Protein 5DRB (pdb70)

Nearest PDB structures (foldseek):
  7uos-assembly1_A  TM=9.852E-01  e=5.980E-49  Rattus norvegicus
  6cn9-assembly1_A  TM=9.717E-01  e=1.790E-48  Rattus norvegicus
  5o21-assembly2_B  TM=9.086E-01  e=2.623E-42  Homo sapiens
  5o2c-assembly1_A  TM=9.040E-01  e=2.475E-42  Homo sapiens
  5we8-assembly2_B  TM=8.700E-01  e=3.951E-41  Homo sapiens

Radius of gyration: 18.82 Å; Cα contacts (8 Å, |Δi|>4): 447; chains: 1; bounding box: 42×51×53 Å

CATH classification: 3.30.200.20 (+1 more: 1.10.510.10)

Secondary structure (DSSP, 8-state):
--EEEE-TTS-EEEEEEEEEE-SSEEEEEEEETTT--EEEEEEEPP----HHHHHHHHHHHHHHHT---TTB--EEEEEEEEETTEEEEEEEEE--TT-BHHHHHHHHSS--HHHHHHHHHHHHHHHHHHHTSSS----S---GGGEEESSTTS-EEE--TTGGGGS-SSS---S-SSPP---GGGGGT---THHHHHHHHHHHHHHHHSS-TTTT-SSHHHHHHHHTTT---GGGGG---HHHHHHHHHHS-SSGGGSPPHHHHHTSGGG--

Solvent-accessible surface area: 14518 Å² total; per-residue (Å²): 189,142,51,63,25,121,6,161,112,23,80,4,34,19,38,110,93,103,72,28,189,38,84,142,34,31,31,35,59,0,42,4,61,129,72,108,86,93,0,7,4,14,13,13,107,60,93,153,25,59,141,93,63,52,90,114,16,77,121,22,7,99,84,11,58,61,30,124,41,97,12,12,20,78,32,54,45,9,48,68,30,95,80,204,87,110,75,5,18,0,10,0,24,31,34,21,100,40,19,16,0,62,71,24,10,148,166,85,127,84,16,146,68,156,45,4,64,44,8,0,29,45,0,0,86,0,0,67,28,0,22,80,82,134,101,69,10,33,2,34,37,9,48,1,62,2,0,50,5,68,12,66,135,29,36,1,35,1,1,46,30,6,12,11,15,34,79,100,33,91,86,97,93,87,119,150,65,96,30,82,33,51,2,16,32,16,38,134,68,178,66,50,61,18,4,0,4,8,17,0,0,15,5,0,0,10,1,36,24,45,59,57,2,6,75,62,8,130,40,42,54,51,0,79,150,93,5,44,70,38,68,75,2,50,3,16,110,127,11,89,81,105,68,2,59,73,0,0,52,4,0,10,71,73,85,88,122,88,18,55,52,16,127,67,0,26,97,30,77,6,2,95,175

GO terms:
  GO:0010766 negative regulation of sodium ion transport (P, IDA)
  GO:0005515 protein binding (F, IPI)
  GO:0005829 cytosol (C, IDA)
  GO:0016020 membrane (C, IDA)
  GO:0002028 regulation of sodium ion transport (P, IDA)
  GO:0004674 protein serine/threonine kinase activity (F, IDA)
  GO:0043232 intracellular membraneless organelle (C, IDA)
  GO:1903077 negative regulation of protein localization to plasma membrane (P, IDA)
  GO:0006468 protein phosphorylation (P, IDA)
  GO:0071474 cellular hyperosmotic response (P, IDA)
  GO:0006884 cell volume homeostasis (P, IDA)
  GO:0140693 molecular condensate scaffold activity (F, IDA)
  GO:0071277 cellular response to calcium ion (P, IDA)
  GO:0005737 cytoplasm (C, EXP)
  GO:0106310 protein serine kinase activity (F, EXP)
  GO:0005524 ATP binding (F, IDA)
  GO:0030291 protein serine/threonine kinase inhibitor activity (F, IDA)
  GO:0033673 negative regulation of kinase activity (P, IDA)
  GO:0046777 protein autophosphorylation (P, IDA)
  GO:0019870 potassium channel inhibitor activity (F, IDA)

Structure (mmCIF, N/CA/C/O backbone):
data_5DRB
#
_entry.id   5DRB
#
_cell.length_a   38.642
_cell.length_b   57.670
_cell.length_c   65.532
_cell.angle_alpha   90.00
_cell.angle_beta   89.90
_cell.angle_gamma   90.00
#
_symmetry.space_group_name_H-M   'P 1 21 1'
#
loop_
_entity.id
_entity.type
_entity.pdbx_description
1 polymer 'Serine/threonine-protein kinase WNK1'
2 non-polymer N-tert-butyl-1-(1-{5-[5-(trifluoromethyl)-1,3,4-oxadiazol-2-yl]pyridin-2-yl}piperidin-4-yl)-1H-imidazole-5-carboxamide
3 water water
#
loop_
_atom_site.group_PDB
_atom_site.id
_atom_site.type_symbol
_atom_site.label_atom_id
_atom_site.label_alt_id
_atom_site.label_comp_id
_atom_site.label_asym_id
_atom_site.label_entity_id
_atom_site.label_seq_id
_atom_site.pdbx_PDB_ins_code
_atom_site.Cartn_x
_atom_site.Cartn_y
_atom_site.Cartn_z
_atom_site.occupancy
_atom_site.B_iso_or_equiv
_atom_site.auth_seq_id
_atom_site.auth_comp_id
_atom_site.auth_asym_id
_atom_site.auth_atom_id
_atom_site.pdbx_PDB_model_num
ATOM 1 N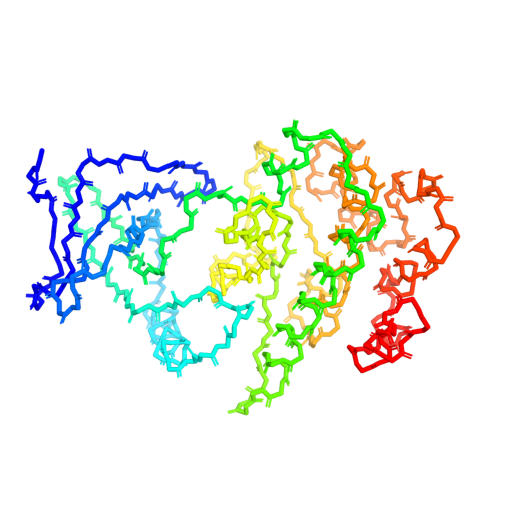 N . THR A 1 17 ? 17.076 -13.241 33.876 1.00 78.90 209 THR A N 1
ATOM 2 C CA . THR A 1 17 ? 16.614 -14.206 32.886 1.00 76.62 209 THR A CA 1
ATOM 3 C C . THR A 1 17 ? 15.105 -14.411 32.978 1.00 73.30 209 THR A C 1
ATOM 4 O O . THR A 1 17 ? 14.484 -14.937 32.055 1.00 64.32 209 THR A O 1
ATOM 8 N N . LYS A 1 18 ? 14.523 -13.967 34.089 1.00 69.91 210 LYS A N 1
ATOM 9 C CA . LYS A 1 18 ? 13.165 -14.356 34.469 1.00 60.76 210 LYS A CA 1
ATOM 10 C C . LYS A 1 18 ?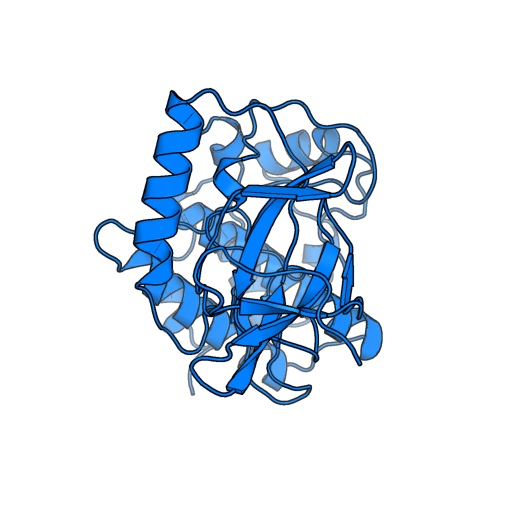 12.039 -13.443 33.966 1.00 56.07 210 LYS A C 1
ATOM 11 O O . LYS A 1 18 ? 12.231 -12.242 33.746 1.00 53.36 210 LYS A O 1
ATOM 17 N N . ALA A 1 19 ? 10.858 -14.037 33.796 1.00 46.32 211 ALA A N 1
ATOM 18 C CA . ALA A 1 19 ? 9.641 -13.291 33.484 1.00 46.54 211 ALA A CA 1
ATOM 19 C C . ALA A 1 19 ? 9.203 -12.465 34.689 1.00 45.59 211 ALA A C 1
ATOM 20 O O . ALA A 1 19 ? 9.202 -12.964 35.816 1.00 47.45 211 ALA A O 1
ATOM 22 N N . VAL A 1 20 ? 8.831 -11.208 34.446 1.00 39.97 212 VAL A N 1
ATOM 23 C CA . VAL A 1 20 ? 8.478 -10.258 35.506 1.00 40.60 212 VAL A CA 1
ATOM 24 C C . VAL A 1 20 ? 7.124 -9.603 35.189 1.00 36.75 212 VAL A C 1
ATOM 25 O O . VAL A 1 20 ? 6.758 -8.541 35.707 1.00 35.95 212 VAL A O 1
ATOM 29 N N . GLY A 1 21 ? 6.364 -10.262 34.328 1.00 36.07 213 GLY A N 1
ATOM 30 C CA . GLY A 1 21 ? 5.062 -9.751 33.946 1.00 40.89 213 GLY A CA 1
ATOM 31 C C . GLY A 1 21 ? 4.467 -10.630 32.876 1.00 36.17 213 GLY A C 1
ATOM 32 O O . GLY A 1 21 ? 5.198 -11.292 32.136 1.00 43.57 213 GLY A O 1
ATOM 33 N N . MET A 1 22 ? 3.142 -10.639 32.786 1.00 35.07 214 MET A N 1
ATOM 34 C CA . MET A 1 22 ? 2.469 -11.513 31.842 1.00 44.88 214 MET A CA 1
ATOM 35 C C . MET A 1 22 ? 1.102 -10.933 31.486 1.00 42.74 214 MET A C 1
ATOM 36 O O . MET A 1 22 ? 0.470 -10.266 32.315 1.00 42.32 214 MET A O 1
ATOM 41 N N . SER A 1 23 ? 0.662 -11.157 30.248 1.00 44.89 215 SER A N 1
ATOM 42 C CA . SER A 1 23 ? -0.715 -10.848 29.879 1.00 42.77 215 SER A CA 1
ATOM 43 C C . SER A 1 23 ? -1.594 -11.935 30.487 1.00 49.89 215 SER A C 1
ATOM 44 O O . SER A 1 23 ? -1.110 -13.031 30.772 1.00 48.30 215 SER A O 1
ATOM 47 N N . ASN A 1 24 ? -2.873 -11.634 30.693 1.00 47.77 216 ASN A N 1
ATOM 48 C CA . ASN A 1 24 ? -3.798 -12.580 31.317 1.00 49.91 216 ASN A CA 1
ATOM 49 C C . ASN A 1 24 ? -3.778 -13.964 30.664 1.00 57.10 216 ASN A C 1
ATOM 50 O O . ASN A 1 24 ? -3.809 -14.982 31.357 1.00 54.54 216 ASN A O 1
ATOM 55 N N . ASP A 1 25 ? -3.704 -13.997 29.333 1.00 52.05 217 ASP A N 1
ATOM 56 C CA . ASP A 1 25 ? -3.743 -15.259 28.597 1.00 49.71 217 ASP A CA 1
ATOM 57 C C . ASP A 1 25 ? -2.376 -15.927 28.473 1.00 50.22 217 ASP A C 1
ATOM 58 O O . ASP A 1 25 ? -2.250 -16.970 27.826 1.00 55.88 217 ASP A O 1
ATOM 63 N N . GLY A 1 26 ? -1.360 -15.324 29.082 1.00 47.79 218 GLY A N 1
ATOM 64 C CA . GLY A 1 26 ? -0.018 -15.875 29.054 1.00 47.04 218 GLY A CA 1
ATOM 65 C C . GLY A 1 26 ? 0.697 -15.801 27.715 1.00 49.29 218 GLY A C 1
ATOM 66 O O . GLY A 1 26 ? 1.790 -16.355 27.571 1.00 45.48 218 GLY A O 1
ATOM 67 N N . ARG A 1 27 ? 0.102 -15.127 26.731 1.00 48.97 219 ARG A N 1
ATOM 68 C CA . ARG A 1 27 ? 0.753 -15.007 25.430 1.00 42.92 219 ARG A CA 1
ATOM 69 C C . ARG A 1 27 ? 2.019 -14.168 25.500 1.00 46.12 219 ARG A C 1
ATOM 70 O O . ARG A 1 27 ? 3.023 -14.497 24.860 1.00 47.28 219 ARG A O 1
ATOM 78 N N . PHE A 1 28 ? 1.977 -13.096 26.287 1.00 40.74 220 PHE A N 1
ATOM 79 C CA . PHE A 1 28 ? 3.102 -12.169 26.342 1.00 41.54 220 PHE A CA 1
ATOM 80 C C . PHE A 1 28 ? 3.794 -12.117 27.687 1.00 40.60 220 PHE A C 1
ATOM 81 O O . PHE A 1 28 ? 3.155 -11.898 28.714 1.00 44.86 220 PHE A O 1
ATOM 89 N N . LEU A 1 29 ? 5.112 -12.299 27.663 1.00 39.88 221 LEU A N 1
ATOM 90 C CA . LEU A 1 29 ? 5.927 -12.208 28.871 1.00 37.75 221 LEU A CA 1
ATOM 91 C C . LEU A 1 29 ? 6.629 -10.865 28.916 1.00 41.67 221 LEU A C 1
ATOM 92 O O . LEU A 1 29 ? 6.948 -10.290 27.877 1.00 39.87 221 LEU A O 1
ATOM 97 N N . LYS A 1 30 ? 6.873 -10.366 30.120 1.00 35.10 222 LYS A N 1
ATOM 98 C CA . LYS A 1 30 ? 7.675 -9.166 30.297 1.00 37.25 222 LYS A CA 1
ATOM 99 C C . LYS A 1 30 ? 9.008 -9.533 30.942 1.00 47.92 222 LYS A C 1
ATOM 100 O O . LYS A 1 30 ? 9.048 -10.284 31.922 1.00 44.95 222 LYS A O 1
ATOM 106 N N . PHE A 1 31 ? 10.099 -9.012 30.388 1.00 42.57 223 PHE A N 1
ATOM 107 C CA . PHE A 1 31 ? 11.424 -9.235 30.956 1.00 40.99 223 PHE A CA 1
ATOM 108 C C . PHE A 1 31 ? 11.917 -7.961 31.611 1.00 44.92 223 PHE A C 1
ATOM 109 O O . PHE A 1 31 ? 11.617 -6.868 31.139 1.00 38.60 223 PHE A O 1
ATOM 117 N N . ASP A 1 32 ? 12.666 -8.087 32.704 1.00 42.01 224 ASP A N 1
ATOM 118 C CA . ASP A 1 32 ? 13.237 -6.906 33.331 1.00 44.29 224 ASP A CA 1
ATOM 119 C C . ASP A 1 32 ? 14.476 -6.472 32.553 1.00 54.42 224 ASP A C 1
ATOM 120 O O . ASP A 1 32 ? 15.604 -6.536 33.054 1.00 58.17 224 ASP A O 1
ATOM 125 N N . ILE A 1 33 ? 14.256 -6.053 31.312 1.00 45.73 225 ILE A N 1
ATOM 126 C CA . ILE A 1 33 ? 15.321 -5.534 30.469 1.00 50.10 225 ILE A CA 1
ATOM 127 C C . ILE A 1 33 ? 14.801 -4.265 29.817 1.00 49.48 225 ILE A C 1
ATOM 128 O O . ILE A 1 33 ? 13.946 -4.326 28.934 1.00 47.31 225 ILE A O 1
ATOM 133 N N . GLU A 1 34 ? 15.307 -3.120 30.263 1.00 45.39 226 GLU A N 1
ATOM 134 C CA . GLU A 1 34 ? 14.841 -1.834 29.763 1.00 47.52 226 GLU A CA 1
ATOM 135 C C . GLU A 1 34 ? 15.469 -1.476 28.418 1.00 50.98 226 GLU A C 1
ATOM 136 O O . GLU A 1 34 ? 16.692 -1.394 28.291 1.00 43.39 226 GLU A O 1
ATOM 142 N N . ILE A 1 35 ? 14.618 -1.270 27.416 1.00 44.86 227 ILE A N 1
ATOM 143 C CA . ILE A 1 35 ? 15.066 -0.874 26.083 1.00 40.21 227 ILE A CA 1
ATOM 144 C C . ILE A 1 35 ? 15.294 0.633 26.019 1.00 40.07 227 ILE A C 1
ATOM 145 O O . ILE A 1 35 ? 16.205 1.116 25.332 1.00 45.38 227 ILE A O 1
ATOM 150 N N . GLY A 1 36 ? 14.474 1.372 26.758 1.00 36.91 228 GLY A N 1
ATOM 151 C CA . GLY A 1 36 ? 14.574 2.819 26.792 1.00 34.85 228 GLY A CA 1
ATOM 152 C C . GLY A 1 36 ? 13.315 3.414 27.374 1.00 38.13 228 GLY A C 1
ATOM 153 O O . GLY A 1 36 ? 12.349 2.689 27.635 1.00 46.76 228 GLY A O 1
ATOM 154 N N . ARG A 1 37 ? 13.319 4.728 27.586 1.00 45.68 229 ARG A N 1
ATOM 155 C CA . ARG A 1 37 ? 12.165 5.425 28.144 1.00 45.58 229 ARG A CA 1
ATOM 156 C C . ARG A 1 37 ? 12.066 6.786 27.472 1.00 55.65 229 ARG A C 1
ATOM 157 O O . ARG A 1 37 ? 13.012 7.219 26.811 1.00 59.26 229 ARG A O 1
ATOM 165 N N . GLY A 1 38 ? 10.921 7.448 27.605 1.00 53.58 230 GLY A N 1
ATOM 166 C CA . GLY A 1 38 ? 10.763 8.773 27.040 1.00 57.44 230 GLY A CA 1
ATOM 167 C C . GLY A 1 38 ? 9.318 9.072 26.719 1.00 53.46 230 GLY A C 1
ATOM 168 O O . GLY A 1 38 ? 8.606 8.206 26.205 1.00 59.01 230 GLY A O 1
ATOM 169 N N . SER A 1 39 ? 8.891 10.295 27.023 1.00 54.91 231 SER A N 1
ATOM 170 C CA . SER A 1 39 ? 7.528 10.743 26.742 1.00 59.74 231 SER A CA 1
ATOM 171 C C . SER A 1 39 ? 6.474 9.818 27.354 1.00 66.08 231 SER A C 1
ATOM 172 O O . SER A 1 39 ? 5.750 9.133 26.629 1.00 62.63 231 SER A O 1
ATOM 175 N N . PHE A 1 40 ? 6.410 9.800 28.686 1.00 68.09 232 PHE A N 1
ATOM 176 C CA . PHE A 1 40 ? 5.382 9.059 29.428 1.00 69.04 232 PHE A CA 1
ATOM 177 C C . PHE A 1 40 ? 5.407 7.563 29.132 1.00 65.95 232 PHE A C 1
ATOM 178 O O . PHE A 1 40 ? 4.356 6.924 29.054 1.00 62.91 232 PHE A O 1
ATOM 186 N N . LYS A 1 41 ? 6.603 7.005 28.974 1.00 58.53 233 LYS A N 1
ATOM 187 C CA . LYS A 1 41 ? 6.728 5.640 28.489 1.00 53.97 233 LYS A CA 1
ATOM 188 C C . LYS A 1 41 ? 8.002 4.958 28.938 1.00 54.54 233 LYS A C 1
ATOM 189 O O . LYS A 1 41 ? 9.063 5.581 28.984 1.00 59.69 233 LYS A O 1
ATOM 195 N N . THR A 1 42 ? 7.891 3.674 29.262 1.00 44.34 234 THR A N 1
ATOM 196 C CA . THR A 1 42 ? 9.063 2.847 29.484 1.00 44.23 234 THR A CA 1
ATOM 197 C C . THR A 1 42 ? 8.867 1.583 28.663 1.00 37.44 234 THR A C 1
ATOM 198 O O . THR A 1 42 ? 7.768 1.023 28.637 1.00 42.60 234 THR A O 1
ATOM 202 N N . VAL A 1 43 ? 9.927 1.130 28.003 1.00 34.20 235 VAL A N 1
ATOM 203 C CA . VAL A 1 43 ? 9.826 0.003 27.087 1.00 37.64 235 VAL A CA 1
ATOM 204 C C . VAL A 1 43 ? 10.759 -1.123 27.510 1.00 40.97 235 VAL A C 1
ATOM 205 O O . VAL A 1 43 ? 11.948 -0.898 27.757 1.00 39.82 235 VAL A O 1
ATOM 209 N N . TYR A 1 44 ? 10.213 -2.334 27.583 1.00 33.74 236 TYR A N 1
ATOM 210 C CA . TYR A 1 44 ? 10.973 -3.488 28.033 1.00 37.54 236 TYR A CA 1
ATOM 211 C C . TYR A 1 44 ? 11.017 -4.560 26.972 1.00 39.12 236 TYR A C 1
ATOM 212 O O . TYR A 1 44 ? 10.165 -4.601 26.080 1.00 39.98 236 TYR A O 1
ATOM 221 N N . LYS A 1 45 ? 12.010 -5.437 27.071 1.00 37.42 237 LYS A N 1
ATOM 222 C CA . LYS A 1 45 ? 12.020 -6.636 26.249 1.00 37.79 237 LYS A CA 1
ATOM 223 C C . LYS A 1 45 ? 10.884 -7.535 26.705 1.00 37.88 237 LYS A C 1
ATOM 224 O O . LYS A 1 45 ? 10.500 -7.518 27.882 1.00 46.21 237 LYS A O 1
ATOM 230 N N . GLY A 1 46 ? 10.350 -8.316 25.774 1.00 36.87 238 GLY A N 1
ATOM 231 C CA . GLY A 1 46 ? 9.256 -9.212 26.073 1.00 33.56 238 GLY A CA 1
ATOM 232 C C . GLY A 1 46 ? 9.242 -10.357 25.084 1.00 42.71 238 GLY A C 1
ATOM 233 O O . GLY A 1 46 ? 10.093 -10.433 24.182 1.00 36.92 238 GLY A O 1
ATOM 234 N N . LEU A 1 47 ? 8.261 -11.240 25.236 1.00 34.71 239 LEU A N 1
ATOM 235 C CA . LEU A 1 47 ? 8.222 -12.468 24.466 1.00 39.91 239 LEU A CA 1
ATOM 236 C C . LEU A 1 47 ? 6.796 -12.836 24.091 1.00 39.41 239 LEU A C 1
ATOM 237 O O . LEU A 1 47 ? 5.905 -12.866 24.946 1.00 42.93 239 LEU A O 1
ATOM 242 N N . ASP A 1 48 ? 6.583 -13.104 22.809 1.00 40.74 240 ASP A N 1
ATOM 243 C CA . ASP A 1 48 ? 5.368 -13.757 22.360 1.00 41.61 240 ASP A CA 1
ATOM 244 C C . ASP A 1 48 ? 5.636 -15.262 22.463 1.00 49.70 240 ASP A C 1
ATOM 245 O O . ASP A 1 48 ? 6.309 -15.836 21.607 1.00 55.09 240 ASP A O 1
ATOM 250 N N . THR A 1 49 ? 5.139 -15.894 23.524 1.00 49.62 241 THR A N 1
ATOM 251 C CA . THR A 1 49 ? 5.319 -17.333 23.709 1.00 49.53 241 THR A CA 1
ATOM 252 C C . THR A 1 49 ? 4.618 -18.133 22.617 1.00 53.53 241 THR A C 1
ATOM 253 O O . THR A 1 49 ? 4.951 -19.291 22.376 1.00 63.60 241 THR A O 1
ATOM 257 N N . GLU A 1 50 ? 3.641 -17.511 21.966 1.00 55.64 242 GLU A N 1
ATOM 258 C CA . GLU A 1 50 ? 2.872 -18.161 20.910 1.00 59.99 242 GLU A CA 1
ATOM 259 C C . GLU A 1 50 ? 3.715 -18.377 19.650 1.00 59.66 242 GLU A C 1
ATOM 260 O O . GLU A 1 50 ? 3.471 -19.314 18.889 1.00 59.13 242 GLU A O 1
ATOM 266 N N . THR A 1 51 ? 4.713 -17.517 19.442 1.00 58.38 243 THR A N 1
ATOM 267 C CA . THR A 1 51 ? 5.597 -17.634 18.279 1.00 60.70 243 THR A CA 1
ATOM 268 C C . THR A 1 51 ? 7.081 -17.711 18.638 1.00 62.84 243 THR A C 1
ATOM 269 O O . THR A 1 51 ? 7.916 -17.953 17.762 1.00 62.21 243 THR A O 1
ATOM 273 N N . THR A 1 52 ? 7.392 -17.497 19.918 1.00 58.52 244 THR A N 1
ATOM 274 C CA . THR A 1 52 ? 8.770 -17.403 20.429 1.00 56.80 244 THR A CA 1
ATOM 275 C C . THR A 1 52 ? 9.499 -16.143 19.952 1.00 64.44 244 THR A C 1
ATOM 276 O O . THR A 1 52 ? 10.630 -15.877 20.370 1.00 63.90 244 THR A O 1
ATOM 280 N N . VAL A 1 53 ? 8.844 -15.365 19.092 1.00 56.32 245 VAL A N 1
ATOM 281 C CA . VAL A 1 53 ? 9.391 -14.091 18.636 1.00 56.16 245 VAL A CA 1
ATOM 282 C C . VAL A 1 53 ? 9.360 -13.047 19.756 1.00 54.97 245 VAL A C 1
ATOM 283 O O . VAL A 1 53 ? 8.330 -12.838 20.407 1.00 53.10 245 VAL A O 1
ATOM 287 N N . GLU A 1 54 ? 10.506 -12.412 19.979 1.00 50.51 246 GLU A N 1
ATOM 288 C CA . GLU A 1 54 ? 10.659 -11.376 20.991 1.00 48.26 246 GLU A CA 1
ATOM 289 C C . GLU A 1 54 ? 9.904 -10.115 20.568 1.00 46.93 246 GLU A C 1
ATOM 290 O O . GLU A 1 54 ? 9.778 -9.828 19.373 1.00 50.54 246 GLU A O 1
ATOM 296 N N . VAL A 1 55 ? 9.390 -9.378 21.548 1.00 38.67 247 VAL A N 1
ATOM 297 C CA . VAL A 1 55 ? 8.535 -8.226 21.287 1.00 38.79 247 VAL A CA 1
ATOM 298 C C . VAL A 1 55 ? 8.916 -7.073 22.206 1.00 33.43 247 VAL A C 1
ATOM 299 O O . VAL A 1 55 ? 9.744 -7.236 23.095 1.00 38.40 247 VAL A O 1
ATOM 303 N N . ALA A 1 56 ? 8.323 -5.904 21.970 1.00 33.73 248 ALA A N 1
ATOM 304 C CA . ALA A 1 56 ? 8.501 -4.754 22.852 1.00 26.47 248 ALA A CA 1
ATOM 305 C C . ALA A 1 56 ? 7.302 -4.618 23.787 1.00 33.47 248 ALA A C 1
ATOM 306 O O . ALA A 1 56 ? 6.153 -4.637 23.343 1.00 27.38 248 ALA A O 1
ATOM 308 N N . TRP A 1 57 ? 7.567 -4.498 25.087 1.00 33.11 249 TRP A N 1
ATOM 309 C CA . TRP A 1 57 ? 6.506 -4.358 26.079 1.00 32.34 249 TRP A CA 1
ATOM 310 C C . TRP A 1 57 ? 6.569 -2.921 26.560 1.00 31.14 249 TRP A C 1
ATOM 311 O O . TRP A 1 57 ? 7.462 -2.565 27.326 1.00 35.10 249 TRP A O 1
ATOM 322 N N . CYS A 1 58 ? 5.625 -2.096 26.109 1.00 30.09 250 CYS A N 1
ATOM 323 C CA A CYS A 1 58 ? 5.658 -0.667 26.399 0.46 28.23 250 CYS A CA 1
ATOM 324 C CA B CYS A 1 58 ? 5.650 -0.662 26.378 0.54 28.20 250 CYS A CA 1
ATOM 325 C C . CYS A 1 58 ? 4.631 -0.299 27.451 1.00 33.40 250 CYS A C 1
ATOM 326 O O . CYS A 1 58 ? 3.438 -0.532 27.279 1.00 36.20 250 CYS A O 1
ATOM 331 N N . GLU A 1 59 ? 5.091 0.274 28.558 1.00 34.47 251 GLU A N 1
ATOM 332 C CA . GLU A 1 59 ? 4.157 0.657 29.604 1.00 32.55 251 GLU A CA 1
ATOM 333 C C . GLU A 1 59 ? 3.881 2.152 29.570 1.00 30.11 251 GLU A C 1
ATOM 334 O O . GLU A 1 59 ? 4.808 2.967 29.662 1.00 41.94 251 GLU A O 1
ATOM 340 N N . LEU A 1 60 ? 2.599 2.494 29.454 1.00 33.66 252 LEU A N 1
ATOM 341 C CA . LEU A 1 60 ? 2.143 3.879 29.347 1.00 38.87 252 LEU A CA 1
ATOM 342 C C . LEU A 1 60 ? 1.642 4.439 30.672 1.00 47.34 252 LEU A C 1
ATOM 343 O O . LEU A 1 60 ? 0.805 3.822 31.332 1.00 48.40 252 LEU A O 1
ATOM 348 N N . GLN A 1 61 ? 2.116 5.630 31.028 1.00 53.87 253 GLN A N 1
ATOM 349 C CA . GLN A 1 61 ? 1.603 6.366 32.184 1.00 55.74 253 GLN A CA 1
ATOM 350 C C . GLN A 1 61 ? 0.079 6.467 32.123 1.00 59.15 253 GLN A C 1
ATOM 351 O O . GLN A 1 61 ? -0.500 6.472 31.037 1.00 61.92 253 GLN A O 1
ATOM 357 N N . ASP A 1 62 ? -0.569 6.537 33.282 1.00 63.85 254 ASP A N 1
ATOM 358 C CA . ASP A 1 62 ? -2.029 6.515 33.336 1.00 61.20 254 ASP A CA 1
ATOM 359 C C . ASP A 1 62 ? -2.642 7.913 33.358 1.00 67.88 254 ASP A C 1
ATOM 360 O O . ASP A 1 62 ? -2.116 8.822 33.999 1.00 63.13 254 ASP A O 1
ATOM 365 N N . ARG A 1 63 ? -3.753 8.085 32.652 1.00 67.99 255 ARG A N 1
ATOM 366 C CA . ARG A 1 63 ? -4.540 9.299 32.801 1.00 69.09 255 ARG A CA 1
ATOM 367 C C . ARG A 1 63 ? -5.790 8.966 33.598 1.00 69.08 255 ARG A C 1
ATOM 368 O O . ARG A 1 63 ? -5.775 8.107 34.478 1.00 67.16 255 ARG A O 1
ATOM 376 N N . LYS A 1 64 ? -6.868 9.670 33.293 1.00 63.22 256 LYS A N 1
ATOM 377 C CA . LYS A 1 64 ? -8.175 9.359 33.834 1.00 65.50 256 LYS A CA 1
ATOM 378 C C . LYS A 1 64 ? -9.123 9.496 32.657 1.00 58.59 256 LYS A C 1
ATOM 379 O O . LYS A 1 64 ? -9.767 10.526 32.465 1.00 65.35 256 LYS A O 1
ATOM 385 N N . LEU A 1 65 ? -9.157 8.467 31.823 1.00 58.24 257 LEU A N 1
ATOM 386 C CA . LEU A 1 65 ? -10.053 8.486 30.687 1.00 61.52 257 LEU A CA 1
ATOM 387 C C . LEU A 1 65 ? -11.459 8.265 31.216 1.00 60.88 257 LEU A C 1
ATOM 388 O O . LEU A 1 65 ? -11.685 7.352 32.012 1.00 54.69 257 LEU A O 1
ATOM 393 N N . THR A 1 66 ? -12.399 9.119 30.818 1.00 53.63 258 THR A N 1
ATOM 394 C CA . THR A 1 66 ? -13.801 8.829 31.077 1.00 54.14 258 THR A CA 1
ATOM 395 C C . THR A 1 66 ? -14.061 7.547 30.322 1.00 59.01 258 THR A C 1
ATOM 396 O O . THR A 1 66 ? -13.378 7.260 29.341 1.00 64.09 258 THR A O 1
ATOM 400 N N . LYS A 1 67 ? -15.024 6.753 30.759 1.00 60.98 259 LYS A N 1
ATOM 401 C CA . LYS A 1 67 ? -15.211 5.488 30.075 1.00 61.63 259 LYS A CA 1
ATOM 402 C C . LYS A 1 67 ? -15.953 5.652 28.754 1.00 60.36 259 LYS A C 1
ATOM 403 O O . LYS A 1 67 ? -16.168 4.683 28.035 1.00 63.92 259 LYS A O 1
ATOM 409 N N . SER A 1 68 ? -16.329 6.890 28.444 1.00 53.55 260 SER A N 1
ATOM 410 C CA . SER A 1 68 ? -16.552 7.286 27.063 1.00 59.17 260 SER A CA 1
ATOM 411 C C . SER A 1 68 ? -15.205 7.144 26.363 1.00 65.40 260 SER A C 1
ATOM 412 O O . SER A 1 68 ? -15.047 6.329 25.447 1.00 65.25 260 SER A O 1
ATOM 415 N N . GLU A 1 69 ? -14.235 7.932 26.826 1.00 58.25 261 GLU A N 1
ATOM 416 C CA . GLU A 1 69 ? -12.884 7.947 26.272 1.00 58.87 261 GLU A CA 1
ATOM 417 C C . GLU A 1 69 ? -12.236 6.559 26.220 1.00 60.55 261 GLU A C 1
ATOM 418 O O . GLU A 1 69 ? -11.639 6.186 25.207 1.00 45.78 261 GLU A O 1
ATOM 424 N N . ARG A 1 70 ? -12.348 5.798 27.305 1.00 52.74 262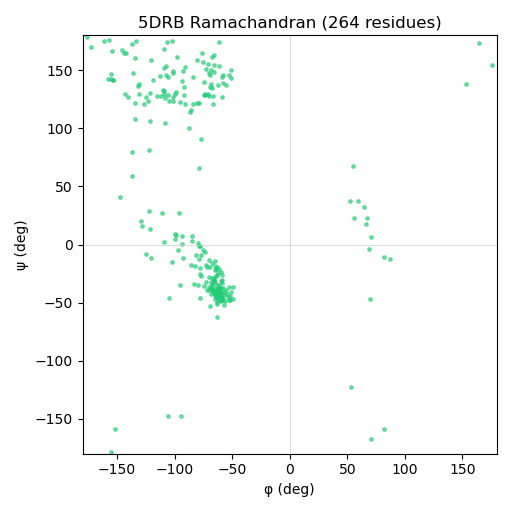 ARG A N 1
ATOM 425 C CA . ARG A 1 70 ? -11.687 4.497 27.377 1.00 55.05 262 ARG A CA 1
ATOM 426 C C . ARG A 1 70 ? -12.267 3.503 26.370 1.00 60.03 262 ARG A C 1
ATOM 427 O O . ARG A 1 70 ? -11.559 2.620 25.884 1.00 60.83 262 ARG A O 1
ATOM 435 N N . GLN A 1 71 ? -13.544 3.664 26.034 1.00 60.26 263 GLN A N 1
ATOM 436 C CA . GLN A 1 71 ? -14.160 2.813 25.020 1.00 58.29 263 GLN A CA 1
ATOM 437 C C . GLN A 1 71 ? -13.708 3.173 23.611 1.00 55.31 263 GLN A C 1
ATOM 438 O O . GLN A 1 71 ? -13.565 2.292 22.765 1.00 52.86 263 GLN A O 1
ATOM 444 N N . ARG A 1 72 ? -13.491 4.460 23.359 1.00 51.35 264 ARG A N 1
ATOM 445 C CA . ARG A 1 72 ? -12.949 4.892 22.075 1.00 52.43 264 ARG A CA 1
ATOM 446 C C . ARG A 1 72 ? -11.558 4.292 21.867 1.00 49.82 264 ARG A C 1
ATOM 447 O O . ARG A 1 72 ? -11.231 3.844 20.772 1.00 44.78 264 ARG A O 1
ATOM 455 N N . PHE A 1 73 ? -10.746 4.265 22.921 1.00 46.01 265 PHE A N 1
ATOM 456 C CA . PHE A 1 73 ? -9.391 3.740 22.796 1.00 40.60 265 PHE A CA 1
ATOM 457 C C . PHE A 1 73 ? -9.363 2.226 22.593 1.00 41.67 265 PHE A C 1
ATOM 458 O O . PHE A 1 73 ? -8.558 1.720 21.813 1.00 30.88 265 PHE A O 1
ATOM 466 N N . LYS A 1 74 ? -10.232 1.492 23.281 1.00 38.27 266 LYS A N 1
ATOM 467 C CA . LYS A 1 74 ? -10.260 0.043 23.083 1.00 42.94 266 LYS A CA 1
ATOM 468 C C . LYS A 1 74 ? -10.759 -0.298 21.681 1.00 36.05 266 LYS A C 1
ATOM 469 O O . LYS A 1 74 ? -10.305 -1.272 21.071 1.00 38.82 266 LYS A O 1
ATOM 475 N N . GLU A 1 75 ? -11.685 0.514 21.176 1.00 34.01 267 GLU A N 1
ATOM 476 C CA . GLU A 1 75 ? -12.151 0.394 19.800 1.00 39.80 267 GLU A CA 1
ATOM 477 C C . GLU A 1 75 ? -11.015 0.673 18.834 1.00 35.63 267 GLU A C 1
ATOM 478 O O . GLU A 1 75 ? -10.843 -0.046 17.850 1.00 37.88 267 GLU A O 1
ATOM 484 N N . GLU A 1 76 ? -10.243 1.721 19.103 1.00 37.10 268 GLU A N 1
ATOM 485 C CA . GLU A 1 76 ? -9.132 2.075 18.220 1.00 37.26 268 GLU A CA 1
ATOM 486 C C . GLU A 1 76 ? -8.048 0.999 18.237 1.00 31.53 268 GLU A C 1
ATOM 487 O O . GLU A 1 76 ? -7.490 0.644 17.200 1.00 31.85 268 GLU A O 1
ATOM 493 N N . ALA A 1 77 ? -7.757 0.472 19.421 1.00 22.79 269 ALA A N 1
ATOM 494 C CA . ALA A 1 77 ? -6.788 -0.607 19.547 1.00 27.89 269 ALA A CA 1
ATOM 495 C C . ALA A 1 77 ? -7.231 -1.831 18.758 1.00 29.99 269 ALA A C 1
ATOM 496 O O . ALA A 1 77 ? -6.421 -2.501 18.112 1.00 30.19 269 ALA A O 1
ATOM 498 N N . GLU A 1 78 ? -8.523 -2.132 18.808 1.00 29.99 270 GLU A N 1
ATOM 499 C CA . GLU A 1 78 ? -9.040 -3.271 18.069 1.00 35.61 270 GLU A CA 1
ATOM 500 C C . GLU A 1 78 ? -8.887 -3.051 16.567 1.00 28.58 270 GLU A C 1
ATOM 501 O O . GLU A 1 78 ? -8.539 -3.978 15.832 1.00 37.72 270 GLU A O 1
ATOM 507 N N . MET A 1 79 ? -9.136 -1.827 16.116 1.00 27.68 271 MET A N 1
ATOM 508 C CA . MET A 1 79 ? -8.966 -1.488 14.697 1.00 25.68 271 MET A CA 1
ATOM 509 C C . MET A 1 79 ? -7.498 -1.632 14.285 1.00 30.43 271 MET A C 1
ATOM 510 O O . MET A 1 79 ? -7.187 -2.181 13.228 1.00 32.14 271 MET A O 1
ATOM 515 N N . LEU A 1 80 ? -6.597 -1.147 15.129 1.00 24.45 272 LEU A N 1
ATOM 516 C CA . LEU A 1 80 ? -5.183 -1.067 14.775 1.00 24.29 272 LEU A CA 1
ATOM 517 C C . LEU A 1 80 ? -4.435 -2.394 14.878 1.00 26.74 272 LEU A C 1
ATOM 518 O O . LEU A 1 80 ? -3.428 -2.588 14.194 1.00 24.67 272 LEU A O 1
ATOM 523 N N . LYS A 1 81 ? -4.902 -3.321 15.714 1.00 25.70 273 LYS A N 1
ATOM 524 C CA . LYS A 1 81 ? -4.180 -4.594 15.806 1.00 26.27 273 LYS A CA 1
ATOM 525 C C . LYS A 1 81 ? -4.356 -5.472 14.565 1.00 30.96 273 LYS A C 1
ATOM 526 O O . LYS A 1 81 ? -3.543 -6.360 14.309 1.00 35.21 273 LYS A O 1
ATOM 532 N N . GLY A 1 82 ? -5.394 -5.198 13.784 1.00 30.44 274 GLY A N 1
ATOM 533 C CA . GLY A 1 82 ? -5.671 -5.965 12.579 1.00 30.24 274 GLY A CA 1
ATOM 534 C C . GLY A 1 82 ? -4.854 -5.553 11.367 1.00 31.77 274 GLY A C 1
ATOM 535 O O . GLY A 1 82 ? -4.865 -6.249 10.347 1.00 41.02 274 GLY A O 1
ATOM 536 N N . LEU A 1 83 ? -4.133 -4.441 11.476 1.00 28.89 275 LEU A N 1
ATOM 537 C CA . LEU A 1 83 ? -3.356 -3.910 10.345 1.00 24.11 275 LEU A CA 1
ATOM 538 C C . LEU A 1 83 ? -1.989 -4.561 10.198 1.00 24.53 275 LEU A C 1
ATOM 539 O O . LEU A 1 83 ? -1.322 -4.854 11.194 1.00 28.55 275 LEU A O 1
ATOM 544 N N . GLN A 1 84 ? -1.560 -4.746 8.947 1.00 26.78 276 GLN A N 1
ATOM 545 C CA . GLN A 1 84 ? -0.197 -5.183 8.630 1.00 26.32 276 GLN A CA 1
ATOM 546 C C . GLN A 1 84 ? 0.311 -4.435 7.403 1.00 25.07 276 GLN A C 1
ATOM 547 O O . GLN A 1 84 ? -0.322 -4.470 6.349 1.00 24.54 276 GLN A O 1
ATOM 553 N N . HIS A 1 85 ? 1.476 -3.811 7.542 1.00 23.17 277 HIS A N 1
ATOM 554 C CA . HIS A 1 85 ? 2.153 -3.151 6.437 1.00 20.01 277 HIS A CA 1
ATOM 555 C C . HIS A 1 85 ? 3.649 -3.093 6.752 1.00 19.18 277 HIS A C 1
ATOM 556 O O . HIS A 1 85 ? 4.029 -2.852 7.883 1.00 20.41 277 HIS A O 1
ATOM 563 N N . PRO A 1 86 ? 4.508 -3.272 5.736 1.00 18.50 278 PRO A N 1
ATOM 564 C CA . PRO A 1 86 ? 5.953 -3.320 6.016 1.00 21.35 278 PRO A CA 1
ATOM 565 C C . PRO A 1 86 ? 6.524 -2.050 6.635 1.00 20.36 278 PRO A C 1
ATOM 566 O O . PRO A 1 86 ? 7.592 -2.132 7.258 1.00 21.96 278 PRO A O 1
ATOM 570 N N . ASN A 1 87 ? 5.845 -0.908 6.489 1.00 19.09 279 ASN A N 1
ATOM 571 C CA . ASN A 1 87 ? 6.331 0.345 7.068 1.00 18.20 279 ASN A CA 1
ATOM 572 C C . ASN A 1 87 ? 5.500 0.892 8.215 1.00 18.99 279 ASN A C 1
ATOM 573 O O . ASN A 1 87 ? 5.520 2.091 8.492 1.00 18.92 279 ASN A O 1
ATOM 578 N N . ILE A 1 88 ? 4.822 -0.011 8.933 1.00 18.42 280 ILE A N 1
ATOM 579 C CA . ILE A 1 88 ? 4.036 0.337 10.110 1.00 17.56 280 ILE A CA 1
ATOM 580 C C . ILE A 1 88 ? 4.474 -0.645 11.185 1.00 17.59 280 ILE A C 1
ATOM 581 O O . ILE A 1 88 ? 4.514 -1.853 10.933 1.00 21.22 280 ILE A O 1
ATOM 586 N N . VAL A 1 89 ? 4.824 -0.125 12.355 1.00 18.81 281 VAL A N 1
ATOM 587 C CA . VAL A 1 89 ? 5.200 -0.954 13.515 1.00 22.76 281 VAL A CA 1
ATOM 588 C C . VAL A 1 89 ? 4.032 -1.866 13.850 1.00 23.86 281 VAL A C 1
ATOM 589 O O . VAL A 1 89 ? 2.895 -1.408 14.013 1.00 21.45 281 VAL A O 1
ATOM 593 N N . ARG A 1 90 ? 4.294 -3.167 13.936 1.00 23.05 282 ARG A N 1
ATOM 594 C CA . ARG A 1 90 ? 3.213 -4.116 14.164 1.00 25.86 282 ARG A CA 1
ATOM 595 C C . ARG A 1 90 ? 2.761 -4.012 15.621 1.00 24.73 282 ARG A C 1
ATOM 596 O O . ARG A 1 90 ? 3.585 -4.044 16.535 1.00 26.00 282 ARG A O 1
ATOM 604 N N . PHE A 1 91 ? 1.453 -3.859 15.813 1.00 24.77 283 PHE A N 1
ATOM 605 C CA . PHE A 1 91 ? 0.847 -3.755 17.140 1.00 23.57 283 PHE A CA 1
ATOM 606 C C . PHE A 1 91 ? 0.056 -5.024 17.453 1.00 24.34 283 PHE A C 1
ATOM 607 O O . PHE A 1 91 ? -0.784 -5.456 16.664 1.00 26.27 283 PHE A O 1
ATOM 615 N N . TYR A 1 92 ? 0.298 -5.619 18.623 1.00 26.38 284 TYR A N 1
ATOM 616 C CA . TYR A 1 92 ? -0.299 -6.919 18.918 1.00 30.28 284 TYR A CA 1
ATOM 617 C C . TYR A 1 92 ? -1.463 -6.859 19.894 1.00 30.48 284 TYR A C 1
ATOM 618 O O . TYR A 1 92 ? -2.494 -7.488 19.667 1.00 29.48 284 TYR A O 1
ATOM 627 N N . ASP A 1 93 ? -1.295 -6.121 20.986 1.00 29.89 285 ASP A N 1
ATOM 628 C CA . ASP A 1 93 ? -2.339 -6.081 22.003 1.00 31.71 285 ASP A CA 1
ATOM 629 C C . ASP A 1 93 ? -2.086 -5.023 23.052 1.00 28.20 285 ASP A C 1
ATOM 630 O O . ASP A 1 93 ? -0.971 -4.500 23.174 1.00 30.24 285 ASP A O 1
ATOM 635 N N A SER A 1 94 ? -3.129 -4.710 23.818 0.51 30.08 286 SER A N 1
ATOM 636 N N B SER A 1 94 ? -3.124 -4.708 23.817 0.49 30.08 286 SER A N 1
ATOM 637 C CA A SER A 1 94 ? -3.041 -3.707 24.871 0.51 29.72 286 SER A CA 1
ATOM 638 C CA B SER A 1 94 ? -2.996 -3.750 24.900 0.49 29.72 286 SER A CA 1
ATOM 639 C C A SER A 1 94 ? -3.987 -4.084 26.007 0.51 32.38 286 SER A C 1
ATOM 640 C C B SER A 1 94 ? -3.972 -4.096 26.011 0.49 32.38 286 SER A C 1
ATOM 641 O O A SER A 1 94 ? -5.016 -4.718 25.777 0.51 34.35 286 SER A O 1
ATOM 642 O O B SER A 1 94 ? -5.006 -4.713 25.771 0.49 34.35 286 SER A O 1
ATOM 647 N N . TRP A 1 95 ? -3.625 -3.705 27.230 1.00 31.87 287 TRP A N 1
ATOM 648 C CA . TRP A 1 95 ? -4.452 -3.982 28.406 1.00 35.32 287 TRP A CA 1
ATOM 649 C C . TRP A 1 95 ? -3.919 -3.187 29.581 1.00 33.94 287 TRP A C 1
ATOM 650 O O . TRP A 1 95 ? -2.819 -2.642 29.517 1.00 31.19 287 TRP A O 1
ATOM 661 N N . GLU A 1 96 ? -4.694 -3.127 30.660 1.00 33.09 288 GLU A N 1
ATOM 662 C CA . GLU A 1 96 ? -4.250 -2.418 31.857 1.00 43.93 288 GLU A CA 1
ATOM 663 C C . GLU A 1 96 ? -3.549 -3.353 32.833 1.00 36.17 288 GLU A C 1
ATOM 664 O O . GLU A 1 96 ? -3.870 -4.544 32.904 1.00 36.15 288 GLU A O 1
ATOM 670 N N . SER A 1 97 ? -2.595 -2.805 33.581 1.00 36.88 289 SER A N 1
ATOM 671 C CA . SER A 1 97 ? -1.690 -3.625 34.380 1.00 40.70 289 SER A CA 1
ATOM 672 C C . SER A 1 97 ? -1.158 -2.861 35.588 1.00 42.51 289 SER A C 1
ATOM 673 O O . SER A 1 97 ? -0.864 -1.667 35.500 1.00 40.17 289 SER A O 1
ATOM 676 N N . THR A 1 98 ? -1.038 -3.562 36.714 1.00 39.81 290 THR A N 1
ATOM 677 C CA . THR A 1 98 ? -0.569 -2.960 37.957 1.00 39.30 290 THR A CA 1
ATOM 678 C C . THR A 1 98 ? 0.721 -3.595 38.464 1.00 38.24 290 THR A C 1
ATOM 679 O O . THR A 1 98 ? 0.914 -4.810 38.351 1.00 36.31 290 THR A O 1
ATOM 683 N N . VAL A 1 99 ? 1.604 -2.754 39.004 1.00 42.74 291 VAL A N 1
ATOM 684 C CA . VAL A 1 99 ? 2.660 -3.186 39.909 1.00 37.42 291 VAL A CA 1
ATOM 685 C C . VAL A 1 99 ? 2.637 -2.181 41.047 1.00 40.71 291 VAL A C 1
ATOM 686 O O . VAL A 1 99 ? 2.765 -0.970 40.822 1.00 38.99 291 VAL A O 1
ATOM 690 N N . LYS A 1 100 ? 2.443 -2.680 42.264 1.00 41.30 292 LYS A N 1
ATOM 691 C CA . LYS A 1 100 ? 2.344 -1.825 43.441 1.00 37.16 292 LYS A CA 1
ATOM 692 C C . LYS A 1 100 ? 1.307 -0.714 43.296 1.00 28.75 292 LYS A C 1
ATOM 693 O O . LYS A 1 100 ? 0.129 -0.997 43.072 1.00 34.97 292 LYS A O 1
ATOM 699 N N . GLY A 1 101 ? 1.736 0.539 43.445 1.00 32.89 293 GLY A N 1
ATOM 700 C CA . GLY A 1 101 ? 0.803 1.653 43.455 1.00 29.82 293 GLY A CA 1
ATOM 701 C C . GLY A 1 101 ? 0.622 2.284 42.091 1.00 40.34 293 GLY A C 1
ATOM 702 O O . GLY A 1 101 ? -0.042 3.316 41.952 1.00 41.22 293 GLY A O 1
ATOM 703 N N . LYS A 1 102 ? 1.197 1.648 41.079 1.00 39.68 294 LYS A N 1
ATOM 704 C CA . LYS A 1 102 ? 1.168 2.207 39.734 1.00 43.80 294 LYS A CA 1
ATOM 705 C C . LYS A 1 102 ? 0.310 1.373 38.787 1.00 39.91 294 LYS A C 1
ATOM 706 O O . LYS A 1 102 ? 0.500 0.158 38.677 1.00 37.85 294 LYS A O 1
ATOM 712 N N . LYS A 1 103 ? -0.634 2.023 38.110 1.00 42.23 295 LYS A N 1
ATOM 713 C CA . LYS A 1 103 ? -1.341 1.380 37.005 1.00 41.92 295 LYS A CA 1
ATOM 714 C C . LYS A 1 103 ? -0.849 1.935 35.672 1.00 39.62 295 LYS A C 1
ATOM 715 O O . LYS A 1 103 ? -0.519 3.119 35.566 1.00 39.90 295 LYS A O 1
ATOM 721 N N . CYS A 1 104 ? -0.787 1.080 34.660 1.00 35.03 296 CYS A N 1
ATOM 722 C CA . CYS A 1 104 ? -0.393 1.546 33.335 1.00 32.74 296 CYS A CA 1
ATOM 723 C C . CYS A 1 104 ? -1.169 0.856 32.238 1.00 38.84 296 CYS A C 1
ATOM 724 O O . CYS A 1 104 ? -1.831 -0.154 32.460 1.00 35.49 296 CYS A O 1
ATOM 727 N N . ILE A 1 105 ? -1.096 1.435 31.045 1.00 34.39 297 ILE A N 1
ATOM 728 C CA . ILE A 1 105 ? -1.566 0.767 29.849 1.00 37.94 297 ILE A CA 1
ATOM 729 C C . ILE A 1 105 ? -0.335 0.103 29.241 1.00 31.61 297 ILE A C 1
ATOM 730 O O . ILE A 1 105 ? 0.669 0.768 28.993 1.00 35.25 297 ILE A O 1
ATOM 735 N N . VAL A 1 106 ? -0.393 -1.215 29.066 1.00 31.09 298 VAL A N 1
ATOM 736 C CA . VAL A 1 106 ? 0.674 -1.959 28.420 1.00 30.30 298 VAL A CA 1
ATOM 737 C C . VAL A 1 106 ? 0.351 -2.040 26.928 1.00 28.61 298 VAL A C 1
ATOM 738 O O . VAL A 1 106 ? -0.794 -2.299 26.553 1.00 29.33 298 VAL A O 1
ATOM 742 N N . LEU A 1 107 ? 1.355 -1.806 26.090 1.00 31.67 299 LEU A N 1
ATOM 743 C CA . LEU A 1 107 ? 1.201 -1.935 24.642 1.00 30.62 299 LEU A CA 1
ATOM 744 C C . LEU A 1 107 ? 2.289 -2.870 24.136 1.00 27.20 299 LEU A C 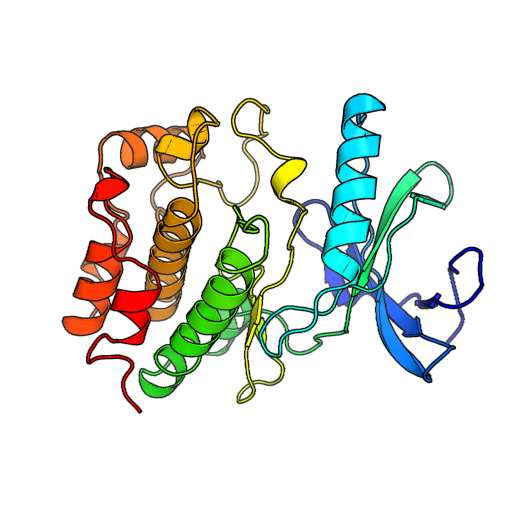1
ATOM 745 O O . LEU A 1 107 ? 3.481 -2.618 24.339 1.00 31.14 299 LEU A O 1
ATOM 750 N N . VAL A 1 108 ? 1.890 -3.966 23.506 1.00 27.29 300 VAL A N 1
ATOM 751 C CA . VAL A 1 108 ? 2.860 -4.883 22.929 1.00 25.10 300 VAL A CA 1
ATOM 752 C C . VAL A 1 108 ? 2.970 -4.673 21.409 1.00 24.78 300 VAL A C 1
ATOM 753 O O . VAL A 1 108 ? 1.970 -4.707 20.692 1.00 26.32 300 VAL A O 1
ATOM 757 N N . THR A 1 109 ? 4.199 -4.468 20.946 1.00 27.93 301 THR A N 1
ATOM 758 C CA . THR A 1 109 ? 4.498 -4.252 19.530 1.00 28.27 301 THR A CA 1
ATOM 759 C C . THR A 1 109 ? 5.691 -5.108 19.111 1.00 33.88 301 THR A C 1
ATOM 760 O O . THR A 1 109 ? 6.319 -5.762 19.942 1.00 28.13 301 THR A O 1
ATOM 764 N N . GLU A 1 110 ? 6.029 -5.099 17.829 1.00 28.26 302 GLU A N 1
ATOM 765 C CA . GLU A 1 110 ? 7.255 -5.761 17.412 1.00 27.99 302 GLU A CA 1
ATOM 766 C C . GLU A 1 110 ? 8.429 -5.000 18.021 1.00 28.35 302 GLU A C 1
ATOM 767 O O . GLU A 1 110 ? 8.303 -3.813 18.350 1.00 28.57 302 GLU A O 1
ATOM 773 N N . LEU A 1 111 ? 9.556 -5.686 18.206 1.00 35.86 303 LEU A N 1
ATOM 774 C CA . LEU A 1 111 ? 10.731 -5.089 18.831 1.00 32.39 303 LEU A CA 1
ATOM 775 C C . LEU A 1 111 ? 11.663 -4.485 17.771 1.00 27.25 303 LEU A C 1
ATOM 776 O O . LEU A 1 111 ? 12.016 -5.159 16.804 1.00 32.57 303 LEU A O 1
ATOM 781 N N . MET A 1 112 ? 12.041 -3.223 17.964 1.00 26.79 304 MET A N 1
ATOM 782 C CA . MET A 1 112 ? 12.940 -2.526 17.040 1.00 33.64 304 MET A CA 1
ATOM 783 C C . MET A 1 112 ? 14.167 -2.044 17.804 1.00 29.64 304 MET A C 1
ATOM 784 O O . MET A 1 112 ? 14.236 -0.872 18.189 1.00 30.73 304 MET A O 1
ATOM 789 N N . THR A 1 113 ? 15.130 -2.930 18.030 1.00 30.71 305 THR A N 1
ATOM 790 C CA . THR A 1 113 ? 16.310 -2.575 18.818 1.00 36.04 305 THR A CA 1
ATOM 791 C C . THR A 1 113 ? 17.238 -1.542 18.169 1.00 30.96 305 THR A C 1
ATOM 792 O O . THR A 1 113 ? 18.055 -0.940 18.852 1.00 36.66 305 THR A O 1
ATOM 796 N N . SER A 1 114 ? 17.099 -1.312 16.866 1.00 33.80 306 SER A N 1
ATOM 797 C CA . SER A 1 114 ? 17.953 -0.321 16.211 1.00 31.45 306 SER A CA 1
ATOM 798 C C . SER A 1 114 ? 17.530 1.133 16.479 1.00 36.06 306 SER A C 1
ATOM 799 O O . SER A 1 114 ? 18.255 2.064 16.125 1.00 37.02 306 SER A O 1
ATOM 802 N N . GLY A 1 115 ? 16.367 1.325 17.103 1.00 33.88 307 GLY A N 1
ATOM 803 C CA . GLY A 1 115 ? 15.913 2.648 17.508 1.00 24.60 307 GLY A CA 1
ATOM 804 C C . GLY A 1 115 ? 15.253 3.470 16.397 1.00 28.02 307 GLY A C 1
ATOM 805 O O . GLY A 1 115 ? 14.796 2.915 15.407 1.00 28.86 307 GLY A O 1
ATOM 806 N N . THR A 1 116 ? 15.227 4.791 16.580 1.00 27.07 308 THR A N 1
ATOM 807 C CA . THR A 1 116 ? 14.487 5.725 15.728 1.00 29.71 308 THR A CA 1
ATOM 808 C C . THR A 1 116 ? 15.351 6.571 14.798 1.00 30.04 308 THR A C 1
ATOM 809 O O . THR A 1 116 ? 16.579 6.552 14.884 1.00 28.23 308 THR A O 1
ATOM 813 N N . LEU A 1 117 ? 14.696 7.346 13.929 1.00 26.86 309 LEU A N 1
ATOM 814 C CA . LEU A 1 117 ? 15.397 8.302 13.075 1.00 25.93 309 LEU A CA 1
ATOM 815 C C . LEU A 1 117 ? 16.093 9.383 13.901 1.00 25.80 309 LEU A C 1
ATOM 816 O O . LEU A 1 117 ? 17.161 9.860 13.519 1.00 26.60 309 LEU A O 1
ATOM 821 N N . LYS A 1 118 ? 15.482 9.772 15.018 1.00 29.74 310 LYS A N 1
ATOM 822 C CA . LYS A 1 118 ? 16.079 10.745 15.922 1.00 26.25 310 LYS A CA 1
ATOM 823 C C . LYS A 1 118 ? 17.439 10.223 16.376 1.00 29.36 310 LYS A C 1
ATOM 824 O O . LYS A 1 118 ? 18.445 10.937 16.324 1.00 23.79 310 LYS A O 1
ATOM 830 N N . THR A 1 119 ? 17.469 8.957 16.784 1.00 27.59 311 THR A N 1
ATOM 831 C CA . THR A 1 119 ? 18.708 8.353 17.269 1.00 32.68 311 THR A CA 1
ATOM 832 C C . THR A 1 119 ? 19.732 8.191 16.144 1.00 31.96 311 THR A C 1
ATOM 833 O O . THR A 1 119 ? 20.945 8.384 16.339 1.00 29.30 311 THR A O 1
ATOM 837 N N . TYR A 1 120 ? 19.243 7.854 14.955 1.00 26.31 312 TYR A N 1
ATOM 838 C CA . TYR A 1 120 ? 20.103 7.734 13.801 1.00 27.17 312 TYR A CA 1
ATOM 839 C C . TYR A 1 120 ? 20.834 9.041 13.495 1.00 28.62 312 TYR A C 1
ATOM 840 O O . TYR A 1 120 ? 22.043 9.047 13.213 1.00 25.90 312 TYR A O 1
ATOM 849 N N . LEU A 1 121 ? 20.100 10.146 13.517 1.00 27.01 313 LEU A N 1
ATOM 850 C CA . LEU A 1 121 ? 20.681 11.442 13.169 1.00 29.11 313 LEU A CA 1
ATOM 851 C C . LEU A 1 121 ? 21.695 11.866 14.228 1.00 32.25 313 LEU A C 1
ATOM 852 O O . LEU A 1 121 ? 22.712 12.487 13.913 1.00 30.89 313 LEU A O 1
ATOM 857 N N . LYS A 1 122 ? 21.415 11.525 15.480 1.00 30.10 314 LYS A N 1
ATOM 858 C CA . LYS A 1 122 ? 22.344 11.817 16.570 1.00 30.72 314 LYS A CA 1
ATOM 859 C C . LYS A 1 122 ? 23.647 11.058 16.376 1.00 33.46 314 LYS A C 1
ATOM 860 O O . LYS A 1 122 ? 24.729 11.627 16.507 1.00 39.19 314 LYS A O 1
ATOM 866 N N . ARG A 1 123 ? 23.534 9.780 16.026 1.00 33.54 315 ARG A N 1
ATOM 867 C CA . ARG A 1 123 ? 24.686 8.896 15.850 1.00 32.27 315 ARG A CA 1
ATOM 868 C C . ARG A 1 123 ? 25.518 9.177 14.613 1.00 41.40 315 ARG A C 1
ATOM 869 O O . ARG A 1 123 ? 26.746 9.089 14.657 1.00 40.83 315 ARG A O 1
ATOM 877 N N . PHE A 1 124 ? 24.858 9.497 13.502 1.00 31.42 316 PHE A N 1
ATOM 878 C CA . PHE A 1 124 ? 25.555 9.605 12.230 1.00 32.14 316 PHE A CA 1
ATOM 879 C C . PHE A 1 124 ? 25.679 11.041 11.739 1.00 34.17 316 PHE A C 1
ATOM 880 O O . PHE A 1 124 ? 26.207 11.292 10.653 1.00 41.77 316 PHE A O 1
ATOM 888 N N . LYS A 1 125 ? 25.186 11.965 12.561 1.00 35.41 317 LYS A N 1
ATOM 889 C CA . LYS A 1 125 ? 25.357 13.412 12.371 1.00 41.56 317 LYS A CA 1
ATOM 890 C C . LYS A 1 125 ? 24.592 14.002 11.191 1.00 38.38 317 LYS A C 1
ATOM 891 O O . LYS A 1 125 ? 23.942 15.044 11.336 1.00 41.50 317 LYS A O 1
ATOM 897 N N . VAL A 1 126 ? 24.684 13.351 10.033 1.00 38.83 318 VAL A N 1
ATOM 898 C CA . VAL A 1 126 ? 23.875 13.724 8.872 1.00 35.81 318 VAL A CA 1
ATOM 899 C C . VAL A 1 126 ? 23.260 12.488 8.209 1.00 44.10 318 VAL A C 1
ATOM 900 O O . VAL A 1 126 ? 23.724 11.363 8.424 1.00 40.81 318 VAL A O 1
ATOM 904 N N . MET A 1 127 ? 22.209 12.694 7.418 1.00 30.78 319 MET A N 1
ATOM 905 C CA . MET A 1 127 ? 21.659 11.612 6.607 1.00 33.02 319 MET A CA 1
ATOM 906 C C . MET A 1 127 ? 21.987 11.865 5.145 1.00 28.67 319 MET A C 1
ATOM 907 O O . MET A 1 127 ? 21.665 12.930 4.615 1.00 36.42 319 MET A O 1
ATOM 912 N N . LYS A 1 128 ? 22.612 10.894 4.477 1.00 26.76 320 LYS A N 1
ATOM 913 C CA . LYS A 1 128 ? 22.988 11.082 3.083 1.00 25.73 320 LYS A CA 1
ATOM 914 C C . LYS A 1 128 ? 21.756 11.086 2.170 1.00 32.45 320 LYS A C 1
ATOM 915 O O . LYS A 1 128 ? 20.727 10.510 2.515 1.00 28.19 320 LYS A O 1
ATOM 921 N N . ILE A 1 129 ? 21.858 11.722 1.006 1.00 33.42 321 ILE A N 1
ATOM 922 C CA . ILE A 1 129 ? 20.687 11.880 0.132 1.00 29.69 321 ILE A CA 1
ATOM 923 C C . ILE A 1 129 ? 19.997 10.583 -0.312 1.00 30.92 321 ILE A C 1
ATOM 924 O O . ILE A 1 129 ? 18.757 10.540 -0.386 1.00 29.78 321 ILE A O 1
ATOM 929 N N . LYS A 1 130 ? 20.766 9.529 -0.589 1.00 27.05 322 LYS A N 1
ATOM 930 C CA . LYS A 1 130 ? 20.183 8.261 -1.035 1.00 30.84 322 LYS A CA 1
ATOM 931 C C . LYS A 1 130 ? 19.344 7.631 0.085 1.00 27.09 322 LYS A C 1
ATOM 932 O O . LYS A 1 130 ? 18.268 7.083 -0.166 1.00 24.84 322 LYS A O 1
ATOM 938 N N . VAL A 1 131 ? 19.857 7.693 1.308 1.00 28.05 323 VAL A N 1
ATOM 939 C CA . VAL A 1 131 ? 19.113 7.238 2.479 1.00 21.96 323 VAL A CA 1
ATOM 940 C C . VAL A 1 131 ? 17.842 8.059 2.707 1.00 26.55 323 VAL A C 1
ATOM 941 O O . VAL A 1 131 ? 16.763 7.479 2.840 1.00 22.96 323 VAL A O 1
ATOM 945 N N . LEU A 1 132 ? 17.973 9.386 2.734 1.00 22.58 324 LEU A N 1
ATOM 946 C CA . LEU A 1 132 ? 16.828 10.290 2.886 1.00 29.14 324 LEU A CA 1
ATOM 947 C C . LEU A 1 132 ? 15.739 9.979 1.861 1.00 23.54 324 LEU A C 1
ATOM 948 O O . LEU A 1 132 ? 14.566 9.887 2.217 1.00 21.72 324 LEU A O 1
ATOM 953 N N . ARG A 1 133 ? 16.115 9.830 0.595 1.00 22.07 325 ARG A N 1
ATOM 954 C CA . ARG A 1 133 ? 15.144 9.495 -0.447 1.00 22.36 325 ARG A CA 1
ATOM 955 C C . ARG A 1 133 ? 14.425 8.171 -0.171 1.00 23.02 325 ARG A C 1
ATOM 956 O O . ARG A 1 133 ? 13.200 8.105 -0.263 1.00 24.81 325 ARG A O 1
ATOM 964 N N A SER A 1 134 ? 15.179 7.134 0.184 0.48 20.86 326 SER A N 1
ATOM 965 N N B SER A 1 134 ? 15.177 7.134 0.199 0.52 20.84 326 SER A N 1
ATOM 966 C CA A SER A 1 134 ? 14.609 5.801 0.367 0.48 23.15 326 SER A CA 1
ATOM 967 C CA B SER A 1 134 ? 14.610 5.795 0.379 0.52 23.16 326 SER A CA 1
ATOM 968 C C A SER A 1 134 ? 13.678 5.752 1.569 0.48 21.84 326 SER A C 1
ATOM 969 C C B SER A 1 134 ? 13.687 5.721 1.586 0.52 21.84 326 SER A C 1
ATOM 970 O O A SER A 1 134 ? 12.564 5.237 1.488 0.48 22.09 326 SER A O 1
ATOM 971 O O B SER A 1 134 ? 12.599 5.150 1.532 0.52 22.09 326 SER A O 1
ATOM 976 N N . TRP A 1 135 ? 14.131 6.309 2.678 1.00 20.82 327 TRP A N 1
ATOM 977 C CA . TRP A 1 135 ? 13.357 6.276 3.907 1.00 21.05 327 TRP A CA 1
ATOM 978 C C . TRP A 1 135 ? 12.144 7.199 3.853 1.00 20.12 327 TRP A C 1
ATOM 979 O O . TRP A 1 135 ? 11.069 6.842 4.353 1.00 20.76 327 TRP A O 1
ATOM 990 N N . CYS A 1 136 ? 12.286 8.376 3.248 1.00 19.37 328 CYS A N 1
ATOM 991 C CA . CYS A 1 136 ? 11.108 9.215 3.043 1.00 19.89 328 CYS A CA 1
ATOM 992 C C . CYS A 1 136 ? 10.071 8.550 2.158 1.00 17.73 328 CYS A C 1
ATOM 993 O O . CYS A 1 136 ? 8.878 8.686 2.412 1.00 18.62 328 CYS A O 1
ATOM 996 N N . ARG A 1 137 ? 10.513 7.834 1.122 1.00 17.02 329 ARG A N 1
ATOM 997 C CA . ARG A 1 137 ? 9.577 7.109 0.263 1.00 20.22 329 ARG A CA 1
ATOM 998 C C . ARG A 1 137 ? 8.832 6.058 1.085 1.00 22.19 329 ARG A C 1
ATOM 999 O O . ARG A 1 137 ? 7.624 5.918 0.967 1.00 19.32 329 ARG A O 1
ATOM 1007 N N . GLN A 1 138 ? 9.550 5.362 1.958 1.00 19.35 330 GLN A N 1
ATOM 1008 C CA . GLN A 1 138 ? 8.927 4.372 2.840 1.00 22.60 330 GLN A CA 1
ATOM 1009 C C . GLN A 1 138 ? 7.929 5.005 3.806 1.00 19.77 330 GLN A C 1
ATOM 1010 O O . GLN A 1 138 ? 6.845 4.449 4.015 1.00 20.55 330 GLN A O 1
ATOM 1016 N N . ILE A 1 139 ? 8.247 6.180 4.338 1.00 16.49 331 ILE A N 1
ATOM 1017 C CA . ILE A 1 139 ? 7.315 6.880 5.226 1.00 16.98 331 ILE A CA 1
ATOM 1018 C C . ILE A 1 139 ? 6.057 7.211 4.446 1.00 18.41 331 ILE A C 1
ATOM 1019 O O . ILE A 1 139 ? 4.948 7.024 4.931 1.00 17.89 331 ILE A O 1
ATOM 1024 N N . LEU A 1 140 ? 6.226 7.681 3.211 1.00 18.03 332 LEU A N 1
ATOM 1025 C CA . LEU A 1 140 ? 5.058 7.982 2.391 1.00 17.22 332 LEU A CA 1
ATOM 1026 C C . LEU A 1 140 ? 4.207 6.746 2.090 1.00 18.99 332 LEU A C 1
ATOM 1027 O O . LEU A 1 140 ? 2.976 6.843 2.059 1.00 18.90 332 LEU A O 1
ATOM 1032 N N . LYS A 1 141 ? 4.838 5.594 1.835 1.00 17.80 333 LYS A N 1
ATOM 1033 C CA . LYS A 1 141 ? 4.091 4.368 1.541 1.00 18.06 333 LYS A CA 1
ATOM 1034 C C . LYS A 1 141 ? 3.295 3.970 2.792 1.00 17.27 333 LYS A C 1
ATOM 1035 O O . LYS A 1 141 ? 2.165 3.495 2.692 1.00 17.29 333 LYS A O 1
ATOM 1041 N N . GLY A 1 142 ? 3.900 4.172 3.952 1.00 19.13 334 GLY A N 1
ATOM 1042 C CA . GLY A 1 142 ? 3.226 3.916 5.223 1.00 18.22 334 GLY A CA 1
ATOM 1043 C C . GLY A 1 142 ? 2.017 4.819 5.404 1.00 18.85 334 GLY A C 1
ATOM 1044 O O . GLY A 1 142 ? 0.914 4.356 5.737 1.00 18.11 334 GLY A O 1
ATOM 1045 N N . LEU A 1 143 ? 2.207 6.116 5.185 1.00 16.63 335 LEU A N 1
ATOM 1046 C CA . LEU A 1 143 ? 1.080 7.055 5.269 1.00 17.03 335 LEU A CA 1
ATOM 1047 C C . LEU A 1 143 ? -0.007 6.772 4.257 1.00 15.86 335 LEU A C 1
ATOM 1048 O O . LEU A 1 143 ? -1.189 6.877 4.575 1.00 18.17 335 LEU A O 1
ATOM 1053 N N . GLN A 1 144 ? 0.375 6.463 3.012 1.00 16.38 336 GLN A N 1
ATOM 1054 C CA . GLN A 1 144 ? -0.611 6.112 1.991 1.00 19.15 336 GLN A CA 1
ATOM 1055 C C . GLN A 1 144 ? -1.455 4.894 2.406 1.00 17.95 336 GLN A C 1
ATOM 1056 O O . GLN A 1 144 ? -2.676 4.893 2.233 1.00 19.19 336 GLN A O 1
ATOM 1062 N N . PHE A 1 145 ? -0.818 3.887 2.994 1.00 17.01 337 PHE A N 1
ATOM 1063 C CA . PHE A 1 145 ? -1.545 2.734 3.548 1.00 16.15 337 PHE A CA 1
ATOM 1064 C C . PHE A 1 145 ? -2.557 3.206 4.578 1.00 17.60 337 PHE A C 1
ATOM 1065 O O . PHE A 1 145 ? -3.744 2.891 4.478 1.00 19.47 337 PHE A O 1
ATOM 1073 N N . LEU A 1 146 ? -2.117 3.999 5.547 1.00 17.38 338 LEU A N 1
ATOM 1074 C CA . LEU A 1 146 ? -3.047 4.469 6.574 1.00 16.69 338 LEU A CA 1
ATOM 1075 C C . LEU A 1 146 ? -4.223 5.255 6.005 1.00 15.52 338 LEU A C 1
ATOM 1076 O O . LEU A 1 146 ? -5.378 5.024 6.377 1.00 18.82 338 LEU A O 1
ATOM 1081 N N . HIS A 1 147 ? -3.928 6.176 5.100 1.00 17.86 339 HIS A N 1
ATOM 1082 C CA . HIS A 1 147 ? -4.937 7.104 4.600 1.00 19.32 339 HIS A CA 1
ATOM 1083 C C . HIS A 1 147 ? -5.929 6.414 3.676 1.00 20.32 339 HIS A C 1
ATOM 1084 O O . HIS A 1 147 ? -7.003 6.962 3.389 1.00 23.57 339 HIS A O 1
ATOM 1091 N N . THR A 1 148 ? -5.562 5.236 3.172 1.00 20.37 340 THR A N 1
ATOM 1092 C CA . THR A 1 148 ? -6.454 4.473 2.295 1.00 18.60 340 THR A CA 1
ATOM 1093 C C . THR A 1 148 ? -7.199 3.345 3.015 1.00 19.07 340 THR A C 1
ATOM 1094 O O . THR A 1 148 ? -7.917 2.566 2.372 1.00 20.82 340 THR A O 1
ATOM 1098 N N . ARG A 1 149 ? -7.045 3.241 4.335 1.00 20.40 341 ARG A N 1
ATOM 1099 C CA . ARG A 1 149 ? -7.883 2.327 5.106 1.00 22.14 341 ARG A CA 1
ATOM 1100 C C . ARG A 1 149 ? -9.306 2.852 5.026 1.00 20.58 341 ARG A C 1
ATOM 1101 O O . ARG A 1 149 ? -9.529 3.992 4.600 1.00 23.08 341 ARG A O 1
ATOM 1109 N N . THR A 1 150 ? -10.261 1.996 5.364 1.00 24.03 342 THR A N 1
ATOM 1110 C CA . THR A 1 150 ? -11.669 2.380 5.329 1.00 24.94 342 THR A CA 1
ATOM 1111 C C . THR A 1 150 ? -12.263 2.206 6.714 1.00 25.44 342 THR A C 1
ATOM 1112 O O . THR A 1 150 ? -12.466 1.086 7.165 1.00 32.58 342 THR A O 1
ATOM 1116 N N . PRO A 1 151 ? -12.506 3.317 7.426 1.00 24.02 343 PRO A N 1
ATOM 1117 C CA . PRO A 1 151 ? -12.279 4.720 7.073 1.00 24.87 343 PRO A CA 1
ATOM 1118 C C . PRO A 1 151 ? -10.792 5.038 7.197 1.00 20.08 343 PRO A C 1
ATOM 1119 O O . PRO A 1 151 ? -10.061 4.228 7.758 1.00 23.09 343 PRO A O 1
ATOM 1123 N N . PRO A 1 152 ? -10.346 6.167 6.630 1.00 24.14 344 PRO A N 1
ATOM 1124 C CA . PRO A 1 152 ? -8.925 6.502 6.702 1.00 20.43 344 PRO A CA 1
ATOM 1125 C C . PRO A 1 152 ? -8.417 6.604 8.146 1.00 23.39 344 PRO A C 1
ATOM 1126 O O . PRO A 1 152 ? -9.139 7.025 9.066 1.00 24.87 344 PRO A O 1
ATOM 1130 N N . ILE A 1 153 ? -7.164 6.206 8.349 1.00 19.03 345 ILE A N 1
ATOM 1131 C CA . ILE A 1 153 ? -6.511 6.373 9.639 1.00 18.99 345 ILE A CA 1
ATOM 1132 C C . ILE A 1 153 ? -5.511 7.518 9.508 1.00 21.93 345 ILE A C 1
ATOM 1133 O O . ILE A 1 153 ? -4.687 7.520 8.596 1.00 20.22 345 ILE A O 1
ATOM 1138 N N . ILE A 1 154 ? -5.578 8.485 10.429 1.00 20.86 346 ILE A N 1
ATOM 1139 C CA . ILE A 1 154 ? -4.663 9.621 10.409 1.00 19.58 346 ILE A CA 1
ATOM 1140 C C . ILE A 1 154 ? -3.731 9.439 11.591 1.00 19.34 346 ILE A C 1
ATOM 1141 O O . ILE A 1 154 ? -4.190 9.150 12.701 1.00 23.24 346 ILE A O 1
ATOM 1146 N N . HIS A 1 155 ? -2.422 9.575 11.382 1.00 19.38 347 HIS A N 1
ATOM 1147 C CA . HIS A 1 155 ? -1.476 9.326 12.474 1.00 20.40 347 HIS A CA 1
ATOM 1148 C C . HIS A 1 155 ? -1.586 10.410 13.548 1.00 21.14 347 HIS A C 1
ATOM 1149 O O . HIS A 1 155 ? -1.750 10.099 14.733 1.00 22.51 347 HIS A O 1
ATOM 1156 N N . ARG A 1 156 ? -1.481 11.665 13.101 1.00 20.88 348 ARG A N 1
ATOM 1157 C CA . ARG A 1 156 ? -1.681 12.882 13.908 1.00 23.23 348 ARG A CA 1
ATOM 1158 C C . ARG A 1 156 ? -0.494 13.319 14.750 1.00 20.74 348 ARG A C 1
ATOM 1159 O O . ARG A 1 156 ? -0.523 14.429 15.294 1.00 24.43 348 ARG A O 1
ATOM 1167 N N . ASP A 1 157 ? 0.532 12.475 14.863 1.00 21.63 349 ASP A N 1
ATOM 1168 C CA . ASP A 1 157 ? 1.726 12.844 15.640 1.00 25.17 349 ASP A CA 1
ATOM 1169 C C . ASP A 1 157 ? 3.025 12.247 15.074 1.00 23.93 349 ASP A C 1
ATOM 1170 O O . ASP A 1 157 ? 3.906 11.809 15.804 1.00 24.53 349 ASP A O 1
ATOM 1175 N N . LEU A 1 158 ? 3.158 12.247 13.751 1.00 19.89 350 LEU A N 1
ATOM 1176 C CA . LEU A 1 158 ? 4.350 11.706 13.126 1.00 20.93 350 LEU A CA 1
ATOM 1177 C C . LEU A 1 158 ? 5.564 12.597 13.390 1.00 24.98 350 LEU A C 1
ATOM 1178 O O . LEU A 1 158 ? 5.508 13.820 13.173 1.00 25.60 350 LEU A O 1
ATOM 1183 N N . LYS A 1 159 ? 6.646 11.995 13.882 1.00 20.44 351 LYS A N 1
ATOM 1184 C CA . LYS A 1 159 ? 7.905 12.719 14.095 1.00 20.85 351 LYS A CA 1
ATOM 1185 C C . LYS A 1 159 ? 9.095 11.764 14.054 1.00 23.74 351 LYS A C 1
ATOM 1186 O O . LYS A 1 159 ? 8.917 10.544 14.064 1.00 24.52 351 LYS A O 1
ATOM 1192 N N . CYS A 1 160 ? 10.311 12.300 13.965 1.00 22.37 352 CYS A N 1
ATOM 1193 C CA . CYS A 1 160 ? 11.465 11.431 13.808 1.00 21.89 352 CYS A CA 1
ATOM 1194 C C . CYS A 1 160 ? 11.656 10.514 15.017 1.00 20.49 352 CYS A C 1
ATOM 1195 O O . CYS A 1 160 ? 12.206 9.416 14.886 1.00 23.67 352 CYS A O 1
ATOM 1198 N N . ASP A 1 161 ? 11.188 10.939 16.181 1.00 25.33 353 ASP A N 1
ATOM 1199 C CA . ASP A 1 161 ? 11.360 10.093 17.356 1.00 24.92 353 ASP A CA 1
ATOM 1200 C C . ASP A 1 161 ? 10.273 9.032 17.537 1.00 30.87 353 ASP A C 1
ATOM 1201 O O . ASP A 1 161 ? 10.245 8.329 18.546 1.00 29.81 353 ASP A O 1
ATOM 1206 N N . ASN A 1 162 ? 9.383 8.892 16.553 1.00 25.78 354 ASN A N 1
ATOM 1207 C CA . ASN A 1 162 ? 8.518 7.719 16.549 1.00 22.14 354 ASN A CA 1
ATOM 1208 C C . ASN A 1 162 ? 8.532 6.978 15.223 1.00 23.96 354 ASN A C 1
ATOM 1209 O O . ASN A 1 162 ? 7.656 6.163 14.965 1.00 24.12 354 ASN A O 1
ATOM 1214 N N . ILE A 1 163 ? 9.532 7.265 14.392 1.00 20.00 355 ILE A N 1
ATOM 1215 C CA . ILE A 1 163 ? 9.769 6.470 13.188 1.00 20.09 355 ILE A CA 1
ATOM 1216 C C . ILE A 1 163 ? 10.986 5.587 13.467 1.00 24.02 355 ILE A C 1
ATOM 1217 O O . 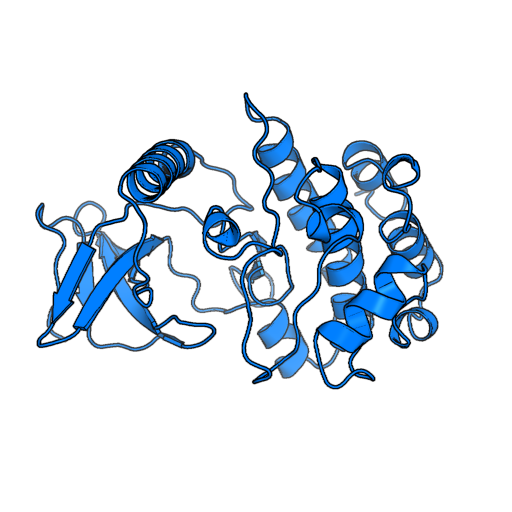ILE A 1 163 ? 12.077 6.097 13.790 1.00 27.60 355 ILE A O 1
ATOM 1222 N N . PHE A 1 164 ? 10.812 4.272 13.331 1.00 21.59 356 PHE A N 1
ATOM 1223 C CA . PHE A 1 164 ? 11.848 3.309 13.729 1.00 24.92 356 PHE A CA 1
ATOM 1224 C C . PHE A 1 164 ? 12.546 2.649 12.542 1.00 29.22 356 PHE A C 1
ATOM 1225 O O . PHE A 1 164 ? 11.958 2.521 11.485 1.00 25.60 356 PHE A O 1
ATOM 1233 N N . ILE A 1 165 ? 13.789 2.202 12.723 1.00 25.51 357 ILE A N 1
ATOM 1234 C CA . ILE A 1 165 ? 14.509 1.523 11.649 1.00 24.01 357 ILE A CA 1
ATOM 1235 C C . ILE A 1 165 ? 14.741 0.038 11.976 1.00 22.55 357 ILE A C 1
ATOM 1236 O O . ILE A 1 165 ? 14.939 -0.314 13.147 1.00 26.34 357 ILE A O 1
ATOM 1241 N N . THR A 1 166 ? 14.708 -0.830 10.967 1.00 27.23 358 THR A N 1
ATOM 1242 C CA . THR A 1 166 ? 14.944 -2.261 11.194 1.00 25.73 358 THR A CA 1
ATOM 1243 C C . THR A 1 166 ? 16.429 -2.584 11.361 1.00 35.86 358 THR A C 1
ATOM 1244 O O . THR A 1 166 ? 16.792 -3.637 11.884 1.00 36.25 358 THR A O 1
ATOM 1248 N N . GLY A 1 167 ? 17.273 -1.677 10.880 1.00 28.09 359 GLY A N 1
ATOM 1249 C CA . GLY A 1 167 ? 18.716 -1.804 10.990 1.00 31.27 359 GLY A CA 1
ATOM 1250 C C . GLY A 1 167 ? 19.322 -0.501 10.500 1.00 36.09 359 GLY A C 1
ATOM 1251 O O . GLY A 1 167 ? 18.606 0.337 9.942 1.00 26.45 359 GLY A O 1
ATOM 1252 N N . PRO A 1 168 ? 20.637 -0.310 10.703 1.00 34.45 360 PRO A N 1
ATOM 1253 C CA . PRO A 1 168 ? 21.252 0.946 10.255 1.00 30.91 360 PRO A CA 1
ATOM 1254 C C . PRO A 1 168 ? 21.150 1.123 8.744 1.00 27.54 360 PRO A C 1
ATOM 1255 O O . PRO A 1 168 ? 21.189 2.255 8.266 1.00 31.68 360 PRO A O 1
ATOM 1259 N N . THR A 1 169 ? 21.019 0.022 8.004 1.00 28.17 361 THR A N 1
ATOM 1260 C CA . THR A 1 169 ? 20.764 0.094 6.570 1.00 29.93 361 THR A CA 1
ATOM 1261 C C . THR A 1 169 ? 19.482 -0.644 6.186 1.00 24.86 361 THR A C 1
ATOM 1262 O O . THR A 1 169 ? 19.352 -1.143 5.061 1.00 30.04 361 THR A O 1
ATOM 1266 N N . GLY A 1 170 ? 18.539 -0.701 7.119 1.00 27.70 362 GLY A N 1
ATOM 1267 C CA . GLY A 1 170 ? 17.301 -1.430 6.884 1.00 27.02 362 GLY A CA 1
ATOM 1268 C C . GLY A 1 170 ? 16.192 -0.540 6.374 1.00 29.12 362 GLY A C 1
ATOM 1269 O O . GLY A 1 170 ? 16.452 0.409 5.643 1.00 28.47 362 GLY A O 1
ATOM 1270 N N . SER A 1 171 ? 14.956 -0.865 6.745 1.00 26.64 363 SER A N 1
ATOM 1271 C CA . SER A 1 171 ? 13.779 -0.120 6.312 1.00 24.98 363 SER A CA 1
ATOM 1272 C C . SER A 1 171 ? 13.213 0.646 7.493 1.00 24.57 363 SER A C 1
ATOM 1273 O O . SER A 1 171 ? 13.601 0.401 8.648 1.00 26.92 363 SER A O 1
ATOM 1276 N N . VAL A 1 172 ? 12.283 1.559 7.237 1.00 21.34 364 VAL A N 1
ATOM 1277 C CA . VAL A 1 172 ? 11.687 2.285 8.360 1.00 22.37 364 VAL A CA 1
ATOM 1278 C C . VAL A 1 172 ? 10.248 1.863 8.592 1.00 23.73 364 VAL A C 1
ATOM 1279 O O . VAL A 1 172 ? 9.572 1.394 7.678 1.00 22.91 364 VAL A O 1
ATOM 1283 N N . LYS A 1 173 ? 9.818 1.981 9.845 1.00 19.77 365 LYS A N 1
ATOM 1284 C CA . LYS A 1 173 ? 8.446 1.688 10.226 1.00 21.67 365 LYS A CA 1
ATOM 1285 C C . LYS A 1 173 ? 7.900 2.814 11.084 1.00 21.47 365 LYS A C 1
ATOM 1286 O O . LYS A 1 173 ? 8.565 3.276 12.022 1.00 21.25 365 LYS A O 1
ATOM 1292 N N . ILE A 1 174 ? 6.669 3.222 10.800 1.00 17.97 366 ILE A N 1
ATOM 1293 C CA . ILE A 1 174 ? 6.005 4.271 11.558 1.00 17.20 366 ILE A CA 1
ATOM 1294 C C . ILE A 1 174 ? 5.467 3.709 12.878 1.00 19.18 366 ILE A C 1
ATOM 1295 O O . ILE A 1 174 ? 4.645 2.788 12.878 1.00 21.27 366 ILE A O 1
ATOM 1300 N N . GLY A 1 175 ? 5.918 4.290 13.974 1.00 19.12 367 GLY A N 1
ATOM 1301 C CA . GLY A 1 175 ? 5.505 3.854 15.310 1.00 18.65 367 GLY A CA 1
ATOM 1302 C C . GLY A 1 175 ? 4.466 4.772 15.935 1.00 20.49 367 GLY A C 1
ATOM 1303 O O . GLY A 1 175 ? 4.128 5.833 15.404 1.00 20.56 367 GLY A O 1
ATOM 1304 N N . ASP A 1 176 ? 3.972 4.365 17.107 1.00 21.09 368 ASP A N 1
ATOM 1305 C CA . ASP A 1 176 ? 3.085 5.182 17.926 1.00 23.11 368 ASP A CA 1
ATOM 1306 C C . ASP A 1 176 ? 1.693 5.481 17.362 1.00 23.68 368 ASP A C 1
ATOM 1307 O O . ASP A 1 176 ? 1.022 6.389 17.834 1.00 22.91 368 ASP A O 1
ATOM 1312 N N . LEU A 1 177 ? 1.253 4.719 16.367 1.00 19.56 369 LEU A N 1
ATOM 1313 C CA . LEU A 1 177 ? -0.097 4.874 15.849 1.00 21.44 369 LEU A CA 1
ATOM 1314 C C . LEU A 1 177 ? -1.149 4.747 16.966 1.00 25.59 369 LEU A C 1
ATOM 1315 O O . LEU A 1 177 ? -1.021 3.900 17.863 1.00 25.05 369 LEU A O 1
ATOM 1320 N N . GLY A 1 178 ? -2.148 5.630 16.945 1.00 24.58 370 GLY A N 1
ATOM 1321 C CA . GLY A 1 178 ? -3.268 5.534 17.870 1.00 25.23 370 GLY A CA 1
ATOM 1322 C C . GLY A 1 178 ? -3.040 6.221 19.193 1.00 29.06 370 GLY A C 1
ATOM 1323 O O . GLY A 1 178 ? -3.983 6.418 19.964 1.00 31.59 370 GLY A O 1
ATOM 1324 N N . LEU A 1 179 ? -1.802 6.602 19.472 1.00 23.23 371 LEU A N 1
ATOM 1325 C CA . LEU A 1 179 ? -1.539 7.212 20.773 1.00 24.74 371 LEU A CA 1
ATOM 1326 C C . LEU A 1 179 ? -1.875 8.709 20.807 1.00 33.58 371 LEU A C 1
ATOM 1327 O O . LEU A 1 179 ? -2.052 9.283 21.880 1.00 33.20 371 LEU A O 1
ATOM 1332 N N . ALA A 1 180 ? -1.988 9.336 19.638 1.00 27.92 372 ALA A N 1
ATOM 1333 C CA . ALA A 1 180 ? -2.274 10.774 19.569 1.00 30.33 372 ALA A CA 1
ATOM 1334 C C . ALA A 1 180 ? -3.652 11.159 20.119 1.00 43.00 372 ALA A C 1
ATOM 1335 O O . ALA A 1 180 ? -3.895 12.324 20.419 1.00 49.28 372 ALA A O 1
ATOM 1337 N N . THR A 1 181 ? -4.555 10.191 20.229 1.00 39.33 373 THR A N 1
ATOM 1338 C CA . THR A 1 181 ? -5.896 10.464 20.733 1.00 45.78 373 THR A CA 1
ATOM 1339 C C . THR A 1 181 ? -5.829 11.026 22.146 1.00 51.20 373 THR A C 1
ATOM 1340 O O . THR A 1 181 ? -6.595 11.914 22.516 1.00 59.37 373 THR A O 1
ATOM 1344 N N . LEU A 1 182 ? -4.886 10.505 22.923 1.00 45.35 374 LEU A N 1
ATOM 1345 C CA . LEU A 1 182 ? -4.776 10.815 24.344 1.00 45.28 374 LEU A CA 1
ATOM 1346 C C . LEU A 1 182 ? -4.234 12.223 24.658 1.00 56.32 374 LEU A C 1
ATOM 1347 O O . LEU A 1 182 ? -4.219 12.629 25.822 1.00 62.34 374 LEU A O 1
ATOM 1352 N N . LYS A 1 183 ? -3.790 12.967 23.641 1.00 59.24 375 LYS A N 1
ATOM 1353 C CA . LYS A 1 183 ? -3.092 14.240 23.883 1.00 53.71 375 LYS A CA 1
ATOM 1354 C C . LYS A 1 183 ? -3.494 15.411 22.968 1.00 60.55 375 LYS A C 1
ATOM 1355 O O . LYS A 1 183 ? -2.639 15.992 22.297 1.00 60.64 375 LYS A O 1
ATOM 1361 N N . ARG A 1 184 ? -4.776 15.779 22.974 1.00 64.29 376 ARG A N 1
ATOM 1362 C CA . ARG A 1 184 ? -5.296 16.868 22.131 1.00 55.87 376 ARG A CA 1
ATOM 1363 C C . ARG A 1 184 ? -4.703 18.264 22.373 1.00 57.59 376 ARG A C 1
ATOM 1364 O O . ARG A 1 184 ? -3.936 18.481 23.313 1.00 58.64 376 ARG A O 1
ATOM 1372 N N . ALA A 1 185 ? -5.090 19.211 21.519 1.00 57.01 377 ALA A N 1
ATOM 1373 C CA . ALA A 1 185 ? -4.662 20.604 21.643 1.00 51.66 377 ALA A CA 1
ATOM 1374 C C . ALA A 1 185 ? -5.347 21.322 22.804 1.00 56.99 377 ALA A C 1
ATOM 1375 O O . ALA A 1 185 ? -4.768 22.217 23.418 1.00 53.49 377 ALA A O 1
ATOM 1377 N N . SER A 1 186 ? -6.588 20.936 23.083 1.00 54.99 378 SER A N 1
ATOM 1378 C CA . SER A 1 186 ? -7.345 21.474 24.209 1.00 53.12 378 SER A CA 1
ATOM 1379 C C . SER A 1 186 ? -6.686 21.123 25.544 1.00 57.05 378 SER A C 1
ATOM 1380 O O . SER A 1 186 ? -6.932 21.770 26.568 1.00 52.96 378 SER A O 1
ATOM 1383 N N . PHE A 1 187 ? -5.829 20.107 25.511 1.00 49.06 379 PHE A N 1
ATOM 1384 C CA . PHE A 1 187 ? -5.231 19.528 26.707 1.00 49.44 379 PHE A CA 1
ATOM 1385 C C . PHE A 1 187 ? -3.994 20.305 27.169 1.00 52.15 379 PHE A C 1
ATOM 1386 O O . PHE A 1 187 ? -3.019 20.427 26.430 1.00 45.81 379 PHE A O 1
ATOM 1394 N N . ALA A 1 188 ? -4.031 20.815 28.400 1.00 43.80 380 ALA A N 1
ATOM 1395 C CA . ALA A 1 188 ? -2.940 21.641 28.928 1.00 44.21 380 ALA A CA 1
ATOM 1396 C C . ALA A 1 188 ? -1.647 20.852 29.127 1.00 39.53 380 ALA A C 1
ATOM 1397 O O . ALA A 1 188 ? -1.666 19.741 29.666 1.00 41.91 380 ALA A O 1
ATOM 1399 N N . LYS A 1 189 ? -0.530 21.435 28.694 1.00 39.14 381 LYS A N 1
ATOM 1400 C CA . LYS A 1 189 ? 0.762 20.748 28.695 1.00 41.17 381 LYS A CA 1
ATOM 1401 C C . LYS A 1 189 ? 1.828 21.516 29.453 1.00 33.84 381 LYS A C 1
ATOM 1402 O O . LYS A 1 189 ? 2.088 22.682 29.160 1.00 38.48 381 LYS A O 1
ATOM 1408 N N . ALA A 1 190 ? 2.467 20.844 30.404 1.00 41.50 382 ALA A N 1
ATOM 1409 C CA . ALA A 1 190 ? 3.585 21.423 31.142 1.00 37.08 382 ALA A CA 1
ATOM 1410 C C . ALA A 1 190 ? 4.724 21.849 30.215 1.00 45.86 382 ALA A C 1
ATOM 1411 O O . ALA A 1 190 ? 5.050 21.149 29.249 1.00 37.50 382 ALA A O 1
ATOM 1413 N N . VAL A 1 191 ? 5.319 23.003 30.505 1.00 39.94 383 VAL A N 1
ATOM 1414 C CA . VAL A 1 191 ? 6.519 23.443 29.803 1.00 36.74 383 VAL A CA 1
ATOM 1415 C C . VAL A 1 191 ? 7.720 22.668 30.336 1.00 44.39 383 VAL A C 1
ATOM 1416 O O . VAL A 1 191 ? 8.352 23.071 31.320 1.00 46.16 383 VAL A O 1
ATOM 1420 N N . ILE A 1 192 ? 8.009 21.537 29.694 1.00 42.22 384 ILE A N 1
ATOM 1421 C CA . ILE A 1 192 ? 9.152 20.707 30.061 1.00 44.34 384 ILE A CA 1
ATOM 1422 C C . ILE A 1 192 ? 9.565 19.820 28.884 1.00 48.54 384 ILE A C 1
ATOM 1423 O O . ILE A 1 192 ? 8.715 19.342 28.130 1.00 48.50 384 ILE A O 1
ATOM 1428 N N . GLY A 1 193 ? 10.869 19.618 28.718 1.00 45.76 385 GLY A N 1
ATOM 1429 C CA . GLY A 1 193 ? 11.378 18.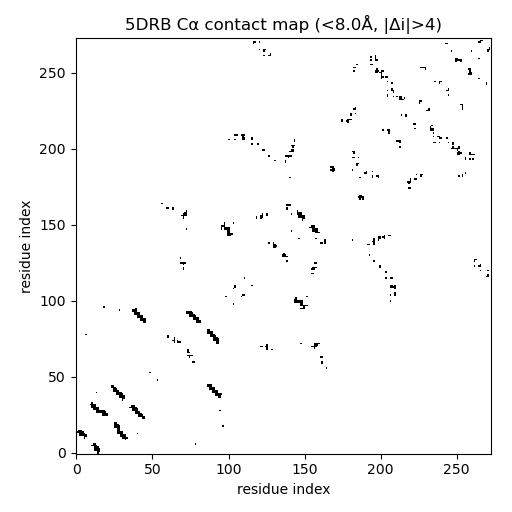859 27.586 1.00 50.43 385 GLY A CA 1
ATOM 1430 C C . GLY A 1 193 ? 11.218 19.607 26.274 1.00 43.85 385 GLY A C 1
ATOM 1431 O O . GLY A 1 193 ? 10.936 20.804 26.266 1.00 46.61 385 GLY A O 1
ATOM 1432 N N . THR A 1 194 ? 11.400 18.908 25.160 1.00 39.99 386 THR A N 1
ATOM 1433 C CA . THR A 1 194 ? 11.234 19.531 23.851 1.00 41.82 386 THR A CA 1
ATOM 1434 C C . THR A 1 194 ? 9.780 19.923 23.587 1.00 37.56 386 THR A C 1
ATOM 1435 O O . THR A 1 194 ? 8.867 19.104 23.745 1.00 36.35 386 THR A O 1
ATOM 1439 N N . PRO A 1 195 ? 9.559 21.190 23.201 1.00 38.06 387 PRO A N 1
ATOM 1440 C CA . PRO A 1 195 ? 8.194 21.676 22.952 1.00 35.09 387 PRO A CA 1
ATOM 1441 C C . PRO A 1 195 ? 7.588 21.025 21.705 1.00 40.26 387 PRO A C 1
ATOM 1442 O O . PRO A 1 195 ? 8.274 20.877 20.689 1.00 38.74 387 PRO A O 1
ATOM 1446 N N . GLU A 1 196 ? 6.316 20.649 21.792 1.00 32.69 388 GLU A N 1
ATOM 1447 C CA . GLU A 1 196 ? 5.625 19.982 20.691 1.00 35.47 388 GLU A CA 1
ATOM 1448 C C . GLU A 1 196 ? 4.801 20.988 19.898 1.00 35.39 388 GLU A C 1
ATOM 1449 O O . GLU A 1 196 ? 4.490 22.079 20.385 1.00 34.01 388 GLU A O 1
ATOM 1455 N N . PHE A 1 197 ? 4.440 20.610 18.674 1.00 32.71 389 PHE A N 1
ATOM 1456 C CA . PHE A 1 197 ? 3.590 21.444 17.841 1.00 32.99 389 PHE A CA 1
ATOM 1457 C C . PHE A 1 197 ? 2.993 20.566 16.761 1.00 37.02 389 PHE A C 1
ATOM 1458 O O . PHE A 1 197 ? 3.331 19.389 16.656 1.00 35.50 389 PHE A O 1
ATOM 1466 N N . MET A 1 198 ? 2.102 21.129 15.960 1.00 33.23 390 MET A N 1
ATOM 1467 C CA . MET A 1 198 ? 1.423 20.336 14.947 1.00 33.32 390 MET A CA 1
ATOM 1468 C C . MET A 1 198 ? 0.940 21.275 13.860 1.00 28.87 390 MET A C 1
ATOM 1469 O O . MET A 1 198 ? 1.096 22.488 13.981 1.00 26.58 390 MET A O 1
ATOM 1474 N N . ALA A 1 199 ? 0.360 20.723 12.799 1.00 30.78 391 ALA A N 1
ATOM 1475 C CA . ALA A 1 199 ? -0.248 21.539 11.755 1.00 28.26 391 ALA A CA 1
ATOM 1476 C C . ALA A 1 199 ? -1.209 22.550 12.377 1.00 29.90 391 ALA A C 1
ATOM 1477 O O . ALA A 1 199 ? -1.904 22.223 13.332 1.00 27.84 391 ALA A O 1
ATOM 1479 N N . PRO A 1 200 ? -1.264 23.770 11.816 1.00 29.00 392 PRO A N 1
ATOM 1480 C CA . PRO A 1 200 ? -2.041 24.893 12.362 1.00 26.84 392 PRO A CA 1
ATOM 1481 C C . PRO A 1 200 ? -3.483 24.526 12.698 1.00 32.43 392 PRO A C 1
ATOM 1482 O O . PRO A 1 200 ? -3.982 24.885 13.776 1.00 32.89 392 PRO A O 1
ATOM 1486 N N . GLU A 1 201 ? -4.158 23.840 11.783 1.00 28.75 393 GLU A N 1
ATOM 1487 C CA . GLU A 1 201 ? -5.577 23.551 11.964 1.00 33.91 393 GLU A CA 1
ATOM 1488 C C . GLU A 1 201 ? -5.839 22.549 13.101 1.00 42.07 393 GLU A C 1
ATOM 1489 O O . GLU A 1 201 ? -6.961 22.475 13.614 1.00 43.56 393 GLU A O 1
ATOM 1495 N N . MET A 1 202 ? -4.810 21.794 13.495 1.00 35.73 394 MET A N 1
ATOM 1496 C CA . MET A 1 202 ? -4.953 20.771 14.536 1.00 38.42 394 MET A CA 1
ATOM 1497 C C . MET A 1 202 ? -5.274 21.381 15.885 1.00 44.75 394 MET A C 1
ATOM 1498 O O . MET A 1 202 ? -5.946 20.758 16.712 1.00 44.36 394 MET A O 1
ATOM 1503 N N . TYR A 1 203 ? -4.771 22.589 16.120 1.00 41.44 395 TYR A N 1
ATOM 1504 C CA . TYR A 1 203 ? -5.006 23.255 17.397 1.00 40.21 395 TYR A CA 1
ATOM 1505 C C . TYR A 1 203 ? -6.501 23.439 17.678 1.00 44.05 395 TYR A C 1
ATOM 1506 O O . TYR A 1 203 ? -6.916 23.483 18.837 1.00 48.27 395 TYR A O 1
ATOM 1515 N N . GLU A 1 204 ? -7.306 23.511 16.619 1.00 44.89 396 GLU A N 1
ATOM 1516 C CA . GLU A 1 204 ? -8.750 23.675 16.760 1.00 45.59 396 GLU A CA 1
ATOM 1517 C C . GLU A 1 204 ? -9.522 22.360 16.611 1.00 47.89 396 GLU A C 1
ATOM 1518 O O . GLU A 1 204 ? -10.757 22.358 16.537 1.00 46.43 396 GLU A O 1
ATOM 1524 N N . GLU A 1 205 ? -8.784 21.252 16.568 1.00 43.34 397 GLU A N 1
ATOM 1525 C CA . GLU A 1 205 ? -9.369 19.903 16.550 1.00 48.18 397 GLU A CA 1
ATOM 1526 C C . GLU A 1 205 ? -10.382 19.582 15.434 1.00 50.08 397 GLU A C 1
ATOM 1527 O O . GLU A 1 205 ? -11.209 18.672 15.582 1.00 51.11 397 GLU A O 1
ATOM 1533 N N . LYS A 1 206 ? -10.311 20.325 14.331 1.00 55.97 398 LYS A N 1
ATOM 1534 C CA . LYS A 1 206 ? -10.995 19.946 13.091 1.00 54.46 398 LYS A CA 1
ATOM 1535 C C . LYS A 1 206 ? -9.941 19.853 11.986 1.00 55.71 398 LYS A C 1
ATOM 1536 O O . LYS A 1 206 ? -9.219 20.829 11.748 1.00 60.59 398 LYS A O 1
ATOM 1542 N N . TYR A 1 207 ? -9.852 18.692 11.324 1.00 42.49 399 TYR A N 1
ATOM 1543 C CA . TYR A 1 207 ? -8.712 18.380 10.441 1.00 45.58 399 TYR A CA 1
ATOM 1544 C C . TYR A 1 207 ? -8.810 17.039 9.681 1.00 37.90 399 TYR A C 1
ATOM 1545 O O . TYR A 1 207 ? -9.769 16.279 9.864 1.00 36.73 399 TYR A O 1
ATOM 1554 N N . ASP A 1 208 ? -7.797 16.748 8.853 1.00 38.15 400 ASP A N 1
ATOM 1555 C CA . ASP A 1 208 ? -7.790 15.546 8.002 1.00 30.20 400 ASP A CA 1
ATOM 1556 C C . ASP A 1 208 ? -6.389 14.998 7.655 1.00 26.63 400 ASP A C 1
ATOM 1557 O O . ASP A 1 208 ? -5.400 15.288 8.336 1.00 27.42 400 ASP A O 1
ATOM 1562 N N . GLU A 1 209 ? -6.319 14.219 6.577 1.00 30.51 401 GLU A N 1
ATOM 1563 C CA . GLU A 1 209 ? -5.070 13.605 6.115 1.00 28.99 401 GLU A CA 1
ATOM 1564 C C . GLU A 1 209 ? -3.889 14.547 6.004 1.00 28.08 401 GLU A C 1
ATOM 1565 O O . GLU A 1 209 ? -2.755 14.152 6.268 1.00 26.10 401 GLU A O 1
ATOM 1571 N N . SER A 1 210 ? -4.140 15.784 5.587 1.00 24.03 402 SER A N 1
ATOM 1572 C CA . SER A 1 210 ? -3.057 16.704 5.301 1.00 22.00 402 SER A CA 1
ATOM 1573 C C . SER A 1 210 ? -2.233 17.077 6.524 1.00 21.12 402 SER A C 1
ATOM 1574 O O . SER A 1 210 ? -1.139 17.622 6.370 1.00 21.86 402 SER A O 1
ATOM 1577 N N . VAL A 1 211 ? -2.730 16.780 7.730 1.00 24.23 403 VAL A N 1
ATOM 1578 C CA . VAL A 1 211 ? -1.915 17.014 8.926 1.00 19.17 403 VAL A CA 1
ATOM 1579 C C . VAL A 1 211 ? -0.725 16.068 8.943 1.00 19.48 403 VAL A C 1
ATOM 1580 O O . VAL A 1 211 ? 0.348 16.426 9.432 1.00 19.31 403 VAL A O 1
ATOM 1584 N N . ASP A 1 212 ? -0.877 14.885 8.340 1.00 18.78 404 ASP A N 1
ATOM 1585 C CA . ASP A 1 212 ? 0.249 13.961 8.257 1.00 17.99 404 ASP A CA 1
ATOM 1586 C C . ASP A 1 212 ? 1.235 14.376 7.166 1.00 19.39 404 ASP A C 1
ATOM 1587 O O . ASP A 1 212 ? 2.408 14.077 7.254 1.00 20.26 404 ASP A O 1
ATOM 1592 N N . VAL A 1 213 ? 0.751 15.073 6.149 1.00 16.50 405 VAL A N 1
ATOM 1593 C CA . VAL A 1 213 ? 1.642 15.643 5.140 1.00 17.02 405 VAL A CA 1
ATOM 1594 C C . VAL A 1 213 ? 2.495 16.764 5.717 1.00 17.57 405 VAL A C 1
ATOM 1595 O O . VAL A 1 213 ? 3.704 16.836 5.477 1.00 17.20 405 VAL A O 1
ATOM 1599 N N . TYR A 1 214 ? 1.873 17.619 6.515 1.00 19.63 406 TYR A N 1
ATOM 1600 C CA . TYR A 1 214 ? 2.595 18.687 7.188 1.00 20.87 406 TYR A CA 1
ATOM 1601 C C . TYR A 1 214 ? 3.660 18.053 8.093 1.00 21.06 406 TYR A C 1
ATOM 1602 O O . TYR A 1 214 ? 4.834 18.447 8.081 1.00 18.00 406 TYR A O 1
ATOM 1611 N N . ALA A 1 215 ? 3.256 17.050 8.868 1.00 18.88 407 ALA A N 1
ATOM 1612 C CA . ALA A 1 215 ? 4.208 16.350 9.734 1.00 21.70 407 ALA A CA 1
ATOM 1613 C C . ALA A 1 215 ? 5.320 15.669 8.941 1.00 20.48 407 ALA A C 1
ATOM 1614 O O . ALA A 1 215 ? 6.490 15.671 9.330 1.00 19.84 407 ALA A O 1
ATOM 1616 N N . PHE A 1 216 ? 4.968 15.081 7.806 1.00 19.92 408 PHE A N 1
ATOM 1617 C CA . PHE A 1 216 ? 5.982 14.471 6.965 1.00 20.45 408 PHE A CA 1
ATOM 1618 C C . PHE A 1 216 ? 7.006 15.519 6.532 1.00 20.82 408 PHE A C 1
ATOM 1619 O O . PHE A 1 216 ? 8.208 15.264 6.549 1.00 19.87 408 PHE A O 1
ATOM 1627 N N . GLY A 1 217 ? 6.518 16.687 6.120 1.00 19.28 409 GLY A N 1
ATOM 1628 C CA . GLY A 1 217 ? 7.376 17.787 5.708 1.00 18.36 409 GLY A CA 1
ATOM 1629 C C . GLY A 1 217 ? 8.369 18.125 6.807 1.00 20.52 409 GLY A C 1
ATOM 1630 O O . GLY A 1 217 ? 9.560 18.321 6.527 1.00 21.06 409 GLY A O 1
ATOM 1631 N N . MET A 1 218 ? 7.891 18.156 8.051 1.00 17.11 410 MET A N 1
ATOM 1632 C CA . MET A 1 218 ? 8.761 18.486 9.183 1.00 21.04 410 MET A CA 1
ATOM 1633 C C . MET A 1 218 ? 9.762 17.374 9.462 1.00 23.67 410 MET A C 1
ATOM 1634 O O . MET A 1 218 ? 10.913 17.644 9.824 1.00 20.95 410 MET A O 1
ATOM 1639 N N . CYS A 1 219 ? 9.337 16.124 9.283 1.00 21.34 411 CYS A N 1
ATOM 1640 C CA . CYS A 1 219 ? 10.259 14.994 9.364 1.00 20.58 411 CYS A CA 1
ATOM 1641 C C . CYS A 1 219 ? 11.392 15.061 8.346 1.00 24.68 411 CYS A C 1
ATOM 1642 O O . CYS A 1 219 ? 12.564 14.861 8.670 1.00 22.47 411 CYS A O 1
ATOM 1645 N N . MET A 1 220 ? 11.033 15.312 7.096 1.00 20.20 412 MET A N 1
ATOM 1646 C CA . MET A 1 220 ? 12.006 15.438 6.027 1.00 21.32 412 MET A CA 1
ATOM 1647 C C . MET A 1 220 ? 12.958 16.609 6.286 1.00 22.82 412 MET A C 1
ATOM 1648 O O . MET A 1 220 ? 14.154 16.505 6.042 1.00 24.95 412 MET A O 1
ATOM 1653 N N . LEU A 1 221 ? 12.424 17.694 6.840 1.00 21.42 413 LEU A N 1
ATOM 1654 C CA . LEU A 1 221 ? 13.229 18.857 7.213 1.00 22.08 413 LEU A CA 1
ATOM 1655 C C . LEU A 1 221 ? 14.265 18.471 8.260 1.00 28.78 413 LEU A C 1
ATOM 1656 O O . LEU A 1 221 ? 15.438 18.824 8.146 1.00 26.69 413 LEU A O 1
ATOM 1661 N N . GLU A 1 222 ? 13.826 17.757 9.288 1.00 23.85 414 GLU A N 1
ATOM 1662 C CA . GLU A 1 222 ? 14.755 17.301 10.315 1.00 26.74 414 GLU A CA 1
ATOM 1663 C C . GLU A 1 222 ? 15.801 16.328 9.749 1.00 24.81 414 GLU A C 1
ATOM 1664 O O . GLU A 1 222 ? 16.984 16.392 10.112 1.00 27.67 414 GLU A O 1
ATOM 1670 N N . MET A 1 223 ? 15.396 15.433 8.851 1.00 22.71 415 MET A N 1
ATOM 1671 C CA . MET A 1 223 ? 16.354 14.495 8.279 1.00 25.81 415 MET A CA 1
ATOM 1672 C C . MET A 1 223 ? 17.385 15.227 7.428 1.00 33.74 415 MET A C 1
ATOM 1673 O O . MET A 1 223 ? 18.537 14.811 7.335 1.00 27.04 415 MET A O 1
ATOM 1678 N N . ALA A 1 224 ? 16.966 16.337 6.833 1.00 25.83 416 ALA A N 1
ATOM 1679 C CA . ALA A 1 224 ? 17.826 17.068 5.905 1.00 29.62 416 ALA A CA 1
ATOM 1680 C C . ALA A 1 224 ? 18.739 18.045 6.641 1.00 29.19 416 ALA A C 1
ATOM 1681 O O . ALA A 1 224 ? 19.746 18.468 6.094 1.00 31.58 416 ALA A O 1
ATOM 1683 N N . THR A 1 225 ? 18.402 18.373 7.887 1.00 28.50 417 THR A N 1
ATOM 1684 C CA . THR A 1 225 ? 19.140 19.398 8.636 1.00 31.65 417 THR A CA 1
ATOM 1685 C C . THR A 1 225 ? 19.775 18.907 9.932 1.00 33.95 417 THR A C 1
ATOM 1686 O O . THR A 1 225 ? 20.582 19.621 10.531 1.00 35.29 417 THR A O 1
ATOM 1690 N N . SER A 1 226 ? 19.403 17.707 10.360 1.00 27.57 418 SER A N 1
ATOM 1691 C CA . SER A 1 226 ? 19.835 17.167 11.654 1.00 33.58 418 SER A CA 1
ATOM 1692 C C . SER A 1 226 ? 19.551 18.119 12.818 1.00 39.94 418 SER A C 1
ATOM 1693 O O . SER A 1 226 ? 20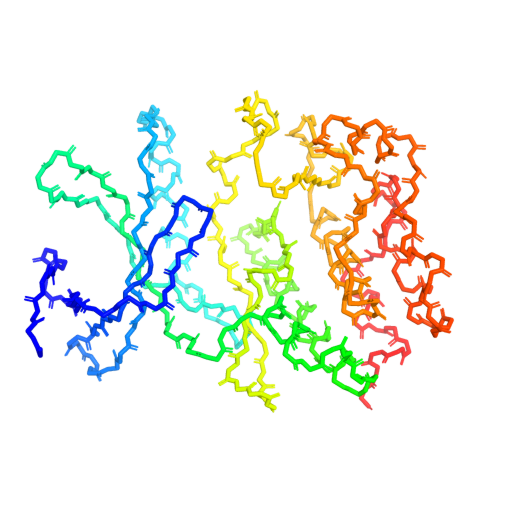.344 18.218 13.764 1.00 40.40 418 SER A O 1
ATOM 1696 N N . GLU A 1 227 ? 18.411 18.801 12.733 1.00 34.10 419 GLU A N 1
ATOM 1697 C CA . GLU A 1 227 ? 17.921 19.699 13.771 1.00 38.85 419 GLU A CA 1
ATOM 1698 C C . GLU A 1 227 ? 16.439 19.472 13.983 1.00 36.39 419 GLU A C 1
ATOM 1699 O O . GLU A 1 227 ? 15.703 19.173 13.034 1.00 30.96 419 GLU A O 1
ATOM 1705 N N . TYR A 1 228 ? 15.988 19.655 15.217 1.00 34.49 420 TYR A N 1
ATOM 1706 C CA . TYR A 1 228 ? 14.561 19.698 15.481 1.00 34.11 420 TYR A CA 1
ATOM 1707 C C . TYR A 1 228 ? 14.018 21.037 14.995 1.00 35.67 420 TYR A C 1
ATOM 1708 O O . TYR A 1 228 ? 14.571 22.083 15.333 1.00 34.63 420 TYR A O 1
ATOM 1717 N N . PRO A 1 229 ? 12.945 21.014 14.180 1.00 31.69 421 PRO A N 1
ATOM 1718 C CA . PRO A 1 229 ? 12.364 22.282 13.714 1.00 30.90 421 PRO A CA 1
ATOM 1719 C C . PRO A 1 229 ? 11.905 23.163 14.881 1.00 30.83 421 PRO A C 1
ATOM 1720 O O . PRO A 1 229 ? 11.426 22.648 15.908 1.00 32.50 421 PRO A O 1
ATOM 1724 N N . TYR A 1 230 ? 12.071 24.473 14.718 1.00 30.34 422 TYR A N 1
ATOM 1725 C CA . TYR A 1 230 ? 11.713 25.464 15.729 1.00 27.85 422 TYR A CA 1
ATOM 1726 C C . TYR A 1 230 ? 12.550 25.348 17.008 1.00 33.94 422 TYR A C 1
ATOM 1727 O O . TYR A 1 230 ? 12.059 25.653 18.102 1.00 34.97 422 TYR A O 1
ATOM 1736 N N . SER A 1 231 ? 13.809 24.932 16.863 1.00 33.65 423 SER A N 1
ATOM 1737 C CA . SER A 1 231 ? 14.730 24.842 18.002 1.00 44.26 423 SER A CA 1
ATOM 1738 C C . SER A 1 231 ? 14.910 26.213 18.655 1.00 44.48 423 SER A C 1
ATOM 1739 O O . SER A 1 231 ? 15.257 26.312 19.835 1.00 41.61 423 SER A O 1
ATOM 1742 N N . GLU A 1 232 ? 14.654 27.266 17.882 1.00 40.13 424 GLU A N 1
ATOM 1743 C CA . GLU A 1 232 ? 14.802 28.641 18.352 1.00 43.57 424 GLU A CA 1
ATOM 1744 C C . GLU A 1 232 ? 13.673 29.102 19.284 1.00 45.55 424 GLU A C 1
ATOM 1745 O O . GLU A 1 232 ? 13.725 30.209 19.826 1.00 51.99 424 GLU A O 1
ATOM 1751 N N . CYS A 1 233 ? 12.661 28.259 19.478 1.00 40.90 425 CYS A N 1
ATOM 1752 C CA . CYS A 1 233 ? 11.603 28.550 20.444 1.00 38.29 425 CYS A CA 1
ATOM 1753 C C . CYS A 1 233 ? 11.820 27.755 21.730 1.00 43.33 425 CYS A C 1
ATOM 1754 O O . CYS A 1 233 ? 12.346 26.639 21.695 1.00 45.40 425 CYS A O 1
ATOM 1757 N N . GLN A 1 234 ? 11.421 28.324 22.863 1.00 46.83 426 GLN A N 1
ATOM 1758 C CA . GLN A 1 234 ? 11.648 27.663 24.145 1.00 46.75 426 GLN A CA 1
ATOM 1759 C C . GLN A 1 234 ? 10.397 26.985 24.696 1.00 42.29 426 GLN A C 1
ATOM 1760 O O . GLN A 1 234 ? 10.491 26.154 25.604 1.00 46.52 426 GLN A O 1
ATOM 1766 N N . ASN A 1 235 ? 9.231 27.325 24.151 1.00 35.47 427 ASN A N 1
ATOM 1767 C CA . ASN A 1 235 ? 8.000 26.644 24.554 1.00 38.06 427 ASN A CA 1
ATOM 1768 C C . ASN A 1 235 ? 6.983 26.477 23.429 1.00 30.79 427 ASN A C 1
ATOM 1769 O O . ASN A 1 235 ? 7.113 27.088 22.365 1.00 35.71 427 ASN A O 1
ATOM 1774 N N . ALA A 1 236 ? 5.975 25.645 23.679 1.00 31.65 428 ALA A N 1
ATOM 1775 C CA . ALA A 1 236 ? 4.970 25.275 22.686 1.00 35.28 428 ALA A CA 1
ATOM 1776 C C . ALA A 1 236 ? 4.114 26.455 22.248 1.00 38.10 428 ALA A C 1
ATOM 1777 O O . ALA A 1 236 ? 3.658 26.514 21.103 1.00 32.92 428 ALA A O 1
ATOM 1779 N N . ALA A 1 237 ? 3.883 27.390 23.160 1.00 30.97 429 ALA A N 1
ATOM 1780 C CA . ALA A 1 237 ? 3.065 28.555 22.862 1.00 32.55 429 ALA A CA 1
ATOM 1781 C C . ALA A 1 237 ? 3.745 29.471 21.842 1.00 33.93 429 ALA A C 1
ATOM 1782 O O . ALA A 1 237 ? 3.083 30.010 20.949 1.00 37.36 429 ALA A O 1
ATOM 1784 N N . GLN A 1 238 ? 5.061 29.640 21.961 1.00 30.92 430 GLN A N 1
ATOM 1785 C CA . GLN A 1 238 ? 5.810 30.430 20.989 1.00 32.10 430 GLN A CA 1
ATOM 1786 C C . GLN A 1 238 ? 5.687 29.813 19.596 1.00 37.25 430 GLN A C 1
ATOM 1787 O O . GLN A 1 238 ? 5.503 30.527 18.607 1.00 34.53 430 GLN A O 1
ATOM 1793 N N . ILE A 1 239 ? 5.797 28.488 19.524 1.00 35.09 431 ILE A N 1
ATOM 1794 C CA . ILE A 1 239 ? 5.721 27.798 18.230 1.00 31.64 431 ILE A CA 1
ATOM 1795 C C . ILE A 1 239 ? 4.338 27.943 17.611 1.00 31.25 431 ILE A C 1
ATOM 1796 O O . ILE A 1 239 ? 4.221 28.150 16.394 1.00 31.16 431 ILE A O 1
ATOM 1801 N N . TYR A 1 240 ? 3.295 27.811 18.428 1.00 30.22 432 TYR A N 1
ATOM 1802 C CA . TYR A 1 240 ? 1.919 28.003 17.963 1.00 31.27 432 TYR A CA 1
ATOM 1803 C C . TYR A 1 240 ? 1.773 29.337 17.263 1.00 38.23 432 TYR A C 1
ATOM 1804 O O . TYR A 1 240 ? 1.182 29.422 16.182 1.00 29.97 432 TYR A O 1
ATOM 1813 N N . ARG A 1 241 ? 2.290 30.388 17.892 1.00 34.58 433 ARG A N 1
ATOM 1814 C CA . ARG A 1 241 ? 2.131 31.731 17.349 1.00 37.50 433 ARG A CA 1
ATOM 1815 C C . ARG A 1 241 ? 2.793 31.853 15.968 1.00 34.43 433 ARG A C 1
ATOM 1816 O O . ARG A 1 241 ? 2.280 32.541 15.087 1.00 40.84 433 ARG A O 1
ATOM 1824 N N . ARG A 1 242 ? 3.909 31.157 15.769 1.00 35.11 434 ARG A N 1
ATOM 1825 C CA . ARG A 1 242 ? 4.598 31.181 14.479 1.00 35.68 434 ARG A CA 1
ATOM 1826 C C . ARG A 1 242 ? 3.917 30.302 13.442 1.00 36.28 434 ARG A C 1
ATOM 1827 O O . ARG A 1 242 ? 3.745 30.712 12.293 1.00 38.46 434 ARG A O 1
ATOM 1835 N N . VAL A 1 243 ? 3.556 29.084 13.842 1.00 36.46 435 VAL A N 1
ATOM 1836 C CA . VAL A 1 243 ? 2.905 28.142 12.930 1.00 32.32 435 VAL A CA 1
ATOM 1837 C C . VAL A 1 243 ? 1.573 28.683 12.411 1.00 37.70 435 VAL A C 1
ATOM 1838 O O . VAL A 1 243 ? 1.275 28.568 11.218 1.00 32.21 435 VAL A O 1
ATOM 1842 N N . THR A 1 244 ? 0.791 29.300 13.298 1.00 29.97 436 THR A N 1
ATOM 1843 C CA . THR A 1 244 ? -0.528 29.838 12.943 1.00 31.85 436 THR A CA 1
ATOM 1844 C C . THR A 1 244 ? -0.465 31.188 12.231 1.00 35.96 436 THR A C 1
ATOM 1845 O O . THR A 1 244 ? -1.495 31.764 11.880 1.00 40.24 436 THR A O 1
ATOM 1849 N N . SER A 1 245 ? 0.744 31.685 12.004 1.00 31.41 437 SER A N 1
ATOM 1850 C CA . SER A 1 245 ? 0.926 32.909 11.234 1.00 38.04 437 SER A CA 1
ATOM 1851 C C . SER A 1 245 ? 1.812 32.628 10.025 1.00 40.34 437 SER A C 1
ATOM 1852 O O . SER A 1 245 ? 2.293 33.554 9.369 1.00 43.63 437 SER A O 1
ATOM 1855 N N . GLY A 1 246 ? 2.021 31.345 9.727 1.00 38.41 438 GLY A N 1
ATOM 1856 C CA . GLY A 1 246 ? 2.814 30.936 8.578 1.00 34.37 438 GLY A CA 1
ATOM 1857 C C . GLY A 1 246 ? 4.299 31.253 8.640 1.00 34.98 438 GLY A C 1
ATOM 1858 O O . GLY A 1 246 ? 4.960 31.338 7.598 1.00 36.63 438 GLY A O 1
ATOM 1859 N N . VAL A 1 247 ? 4.831 31.433 9.848 1.00 35.29 439 VAL A N 1
ATOM 1860 C CA . VAL A 1 247 ? 6.262 31.663 10.019 1.00 29.28 439 VAL A CA 1
ATOM 1861 C C . VAL A 1 247 ? 7.008 30.334 10.123 1.00 35.25 439 VAL A C 1
ATOM 1862 O O . VAL A 1 247 ? 6.837 29.589 11.100 1.00 31.24 439 VAL A O 1
ATOM 1866 N N . LYS A 1 248 ? 7.853 30.057 9.132 1.00 31.52 440 LYS A N 1
ATOM 1867 C CA . LYS A 1 248 ? 8.570 28.785 9.038 1.00 36.82 440 LYS A CA 1
ATOM 1868 C C . LYS A 1 248 ? 9.609 28.598 10.136 1.00 35.26 440 LYS A C 1
ATOM 1869 O O . LYS A 1 248 ? 10.025 29.576 10.759 1.00 34.84 440 LYS A O 1
ATOM 1875 N N . PRO A 1 249 ? 10.041 27.339 10.369 1.00 34.91 441 PRO A N 1
ATOM 1876 C CA . PRO A 1 249 ? 11.175 27.112 11.278 1.00 34.93 441 PRO A CA 1
ATOM 1877 C C . PRO A 1 249 ? 12.437 27.708 10.672 1.00 31.31 441 PRO A C 1
ATOM 1878 O O . PRO A 1 249 ? 12.559 27.714 9.454 1.00 30.82 441 PRO A O 1
ATOM 1882 N N . ALA A 1 250 ? 13.362 28.186 11.501 1.00 33.57 442 ALA A N 1
ATOM 1883 C CA . ALA A 1 250 ? 14.621 28.730 11.007 1.00 32.00 442 ALA A CA 1
ATOM 1884 C C . ALA A 1 250 ? 15.419 27.713 10.203 1.00 30.07 442 ALA A C 1
ATOM 1885 O O . ALA A 1 250 ? 16.146 28.071 9.283 1.00 33.94 442 ALA A O 1
ATOM 1887 N N . SER A 1 251 ? 15.284 26.437 10.542 1.00 28.87 443 SER A N 1
ATOM 1888 C CA . SER A 1 251 ? 16.057 25.401 9.875 1.00 28.80 443 SER A CA 1
ATOM 1889 C C . SER A 1 251 ? 15.713 25.259 8.393 1.00 29.23 443 SER A C 1
ATOM 1890 O O . SER A 1 251 ? 16.514 24.744 7.625 1.00 30.43 443 SER A O 1
ATOM 1893 N N . PHE A 1 252 ? 14.523 25.708 8.000 1.00 30.91 444 PHE A N 1
ATOM 1894 C CA . PHE A 1 252 ? 14.085 25.578 6.613 1.00 28.61 444 PHE A CA 1
ATOM 1895 C C . PHE A 1 252 ? 15.102 26.205 5.665 1.00 36.50 444 PHE A C 1
ATOM 1896 O O . PHE A 1 252 ? 15.394 25.658 4.614 1.00 32.54 444 PHE A O 1
ATOM 1904 N N . ASP A 1 253 ? 15.680 27.336 6.057 1.00 37.32 445 ASP A N 1
ATOM 1905 C CA . ASP A 1 253 ? 16.616 28.008 5.161 1.00 41.07 445 ASP A CA 1
ATOM 1906 C C . ASP A 1 253 ? 17.999 27.363 5.158 1.00 44.40 445 ASP A C 1
ATOM 1907 O O . ASP A 1 253 ? 18.882 27.787 4.414 1.00 49.14 445 ASP A O 1
ATOM 1912 N N . LYS A 1 254 ? 18.171 26.317 5.966 1.00 38.49 446 LYS A N 1
ATOM 1913 C CA . LYS A 1 254 ? 19.433 25.586 6.021 1.00 39.48 446 LYS A CA 1
ATOM 1914 C C . LYS A 1 254 ? 19.425 24.328 5.148 1.00 42.39 446 LYS A C 1
ATOM 1915 O O . LYS A 1 254 ? 20.444 23.647 5.033 1.00 41.11 446 LYS A O 1
ATOM 1921 N N . VAL A 1 255 ? 18.277 24.010 4.548 1.00 37.07 447 VAL A N 1
ATOM 1922 C CA . VAL A 1 255 ? 18.192 22.853 3.661 1.00 33.89 447 VAL A CA 1
ATOM 1923 C C . VAL A 1 255 ? 19.037 23.116 2.430 1.00 33.93 447 VAL A C 1
ATOM 1924 O O . VAL A 1 255 ? 18.785 24.070 1.704 1.00 37.96 447 VAL A O 1
ATOM 1928 N N . ALA A 1 256 ? 20.024 22.261 2.195 1.00 34.24 448 ALA A N 1
ATOM 1929 C CA . ALA A 1 256 ? 21.014 22.503 1.150 1.00 41.21 448 ALA A CA 1
ATOM 1930 C C . ALA A 1 256 ? 20.547 22.152 -0.263 1.00 36.93 448 ALA A C 1
ATOM 1931 O O . ALA A 1 256 ? 20.934 22.818 -1.218 1.00 37.79 448 ALA A O 1
ATOM 1933 N N . ILE A 1 257 ? 19.736 21.105 -0.406 1.00 37.29 449 ILE A N 1
ATOM 1934 C CA . ILE A 1 257 ? 19.297 20.666 -1.732 1.00 35.09 449 ILE A CA 1
ATOM 1935 C C . ILE A 1 257 ? 17.979 21.338 -2.143 1.00 35.01 449 ILE A C 1
ATOM 1936 O O . ILE A 1 257 ? 16.975 21.201 -1.446 1.00 29.71 449 ILE A O 1
ATOM 1941 N N . PRO A 1 258 ? 17.980 22.076 -3.271 1.00 34.25 450 PRO A N 1
ATOM 1942 C CA . PRO A 1 258 ? 16.765 22.770 -3.728 1.00 33.38 450 PRO A CA 1
ATOM 1943 C C . PRO A 1 258 ? 15.523 21.880 -3.833 1.00 31.95 450 PRO A C 1
ATOM 1944 O O . PRO A 1 258 ? 14.453 22.305 -3.398 1.00 34.63 450 PRO A O 1
ATOM 1948 N N . GLU A 1 259 ? 15.666 20.683 -4.397 1.00 28.36 451 GLU A N 1
ATOM 1949 C CA . GLU A 1 259 ? 14.542 19.769 -4.611 1.00 32.41 451 GLU A CA 1
ATOM 1950 C C . GLU A 1 259 ? 13.982 19.252 -3.276 1.00 30.34 451 GLU A C 1
ATOM 1951 O O . GLU A 1 259 ? 12.769 19.085 -3.122 1.00 24.75 451 GLU A O 1
ATOM 1957 N N . VAL A 1 260 ? 14.865 18.989 -2.322 1.00 28.94 452 VAL A N 1
ATOM 1958 C CA . VAL A 1 260 ? 14.431 18.615 -0.976 1.00 24.60 452 VAL A CA 1
ATOM 1959 C C . VAL A 1 260 ? 13.703 19.772 -0.319 1.00 25.83 452 VAL A C 1
ATOM 1960 O O . VAL A 1 260 ? 12.648 19.588 0.298 1.00 24.90 452 VAL A O 1
ATOM 1964 N N . LYS A 1 261 ? 14.254 20.971 -0.467 1.00 27.25 453 LYS A N 1
ATOM 1965 C CA . LYS A 1 261 ? 13.657 22.171 0.118 1.00 24.41 453 LYS A CA 1
ATOM 1966 C C . LYS A 1 261 ? 12.267 22.428 -0.463 1.00 24.94 453 LYS A C 1
ATOM 1967 O O . LYS A 1 261 ? 11.340 22.771 0.266 1.00 25.40 453 LYS A O 1
ATOM 1973 N N . GLU A 1 262 ? 12.128 22.236 -1.778 1.00 24.32 454 GLU A N 1
ATOM 1974 C CA . GLU A 1 262 ? 10.856 22.475 -2.460 1.00 24.50 454 GLU A CA 1
ATOM 1975 C C . GLU A 1 262 ? 9.783 21.511 -1.962 1.00 24.69 454 GLU A C 1
ATOM 1976 O O . GLU A 1 262 ? 8.631 21.898 -1.751 1.00 24.21 454 GLU A O 1
ATOM 1982 N N . ILE A 1 263 ? 10.163 20.257 -1.765 1.00 22.40 455 ILE A N 1
ATOM 1983 C CA . ILE A 1 263 ? 9.217 19.264 -1.266 1.00 25.47 455 ILE A CA 1
ATOM 1984 C C . ILE A 1 263 ? 8.752 19.645 0.130 1.00 20.97 455 ILE A C 1
ATOM 1985 O O . ILE A 1 263 ? 7.546 19.620 0.417 1.00 19.68 455 ILE A O 1
ATOM 1990 N N . ILE A 1 264 ? 9.696 20.034 0.988 1.00 19.32 456 ILE A N 1
ATOM 1991 C CA . ILE A 1 264 ? 9.352 20.429 2.359 1.00 20.43 456 ILE A CA 1
ATOM 1992 C C . ILE A 1 264 ? 8.415 21.633 2.309 1.00 18.97 456 ILE A C 1
ATOM 1993 O O . ILE A 1 264 ? 7.397 21.661 2.979 1.00 19.94 456 ILE A O 1
ATOM 1998 N N . GLU A 1 265 ? 8.736 22.606 1.450 1.00 21.44 457 GLU A N 1
ATOM 1999 C CA . GLU A 1 265 ? 7.950 23.832 1.357 1.00 21.33 457 GLU A CA 1
ATOM 2000 C C . GLU A 1 265 ? 6.513 23.532 0.965 1.00 20.20 457 GLU A C 1
ATOM 2001 O O . GLU A 1 265 ? 5.580 24.181 1.436 1.00 22.20 457 GLU A O 1
ATOM 2007 N N . GLY A 1 266 ? 6.342 22.550 0.093 1.00 19.28 458 GLY A N 1
ATOM 2008 C CA . GLY A 1 266 ? 5.020 22.210 -0.399 1.00 22.30 458 GLY A CA 1
ATOM 2009 C C . GLY A 1 266 ? 4.206 21.387 0.567 1.00 18.85 458 GLY A C 1
ATOM 2010 O O . GLY A 1 266 ? 2.993 21.218 0.390 1.00 19.98 458 GLY A O 1
ATOM 2011 N N . CYS A 1 267 ? 4.865 20.878 1.598 1.00 19.47 459 CYS A N 1
ATOM 2012 C CA . CYS A 1 267 ? 4.180 20.109 2.637 1.00 17.81 459 CYS A CA 1
ATOM 2013 C C . CYS A 1 267 ? 3.804 20.978 3.835 1.00 18.45 459 CYS A C 1
ATOM 2014 O O . CYS A 1 267 ? 2.754 20.773 4.431 1.00 20.51 459 CYS A O 1
ATOM 2017 N N . ILE A 1 268 ? 4.639 21.947 4.170 1.00 19.80 460 ILE A N 1
ATOM 2018 C CA . ILE A 1 268 ? 4.442 22.692 5.423 1.00 20.84 460 ILE A CA 1
ATOM 2019 C C . ILE A 1 268 ? 3.681 24.022 5.237 1.00 22.96 460 ILE A C 1
ATOM 2020 O O . ILE A 1 268 ? 3.818 24.942 6.037 1.00 27.79 460 ILE A O 1
ATOM 2025 N N . ARG A 1 269 ? 2.848 24.108 4.209 1.00 24.18 461 ARG A N 1
ATOM 2026 C CA . ARG A 1 269 ? 1.975 25.271 4.014 1.00 21.45 461 ARG A CA 1
ATOM 2027 C C . ARG A 1 269 ? 0.976 25.472 5.148 1.00 21.99 461 ARG A C 1
ATOM 2028 O O . ARG A 1 269 ? 0.354 24.515 5.603 1.00 22.58 461 ARG A O 1
ATOM 2036 N N . GLN A 1 270 ? 0.796 26.725 5.576 1.00 21.71 462 GLN A N 1
ATOM 2037 C CA . GLN A 1 270 ? -0.182 27.037 6.604 1.00 26.59 462 GLN A CA 1
ATOM 2038 C C . GLN A 1 270 ? -1.576 26.585 6.195 1.00 26.59 462 GLN A C 1
ATOM 2039 O O . GLN A 1 270 ? -2.320 26.005 6.998 1.00 26.60 462 GLN A O 1
ATOM 2045 N N . ASN A 1 271 ? -1.930 26.850 4.942 1.00 23.18 463 ASN A N 1
ATOM 2046 C CA . ASN A 1 271 ? -3.246 26.502 4.440 1.00 22.45 463 ASN A CA 1
ATOM 2047 C C . ASN A 1 271 ? -3.256 25.064 3.937 1.00 25.08 463 ASN A C 1
ATOM 2048 O O . ASN A 1 271 ? -2.596 24.738 2.940 1.00 21.51 463 ASN A O 1
ATOM 2053 N N . LYS A 1 272 ? -4.045 24.219 4.590 1.00 25.94 464 LYS A N 1
ATOM 2054 C CA . LYS A 1 272 ? -4.031 22.784 4.293 1.00 25.97 464 LYS A CA 1
ATOM 2055 C C . LYS A 1 272 ? -4.385 22.441 2.854 1.00 26.72 464 LYS A C 1
ATOM 2056 O O . LYS A 1 272 ? -3.858 21.474 2.293 1.00 25.41 464 LYS A O 1
ATOM 2062 N N . ASP A 1 273 ? -5.245 23.243 2.228 1.00 24.28 465 ASP A N 1
ATOM 2063 C CA . ASP A 1 273 ? -5.681 22.915 0.883 1.00 23.01 465 ASP A CA 1
ATOM 2064 C C . ASP A 1 273 ? -4.593 23.081 -0.176 1.00 23.79 465 ASP A C 1
ATOM 2065 O O . ASP A 1 273 ? -4.762 22.606 -1.310 1.00 25.78 465 ASP A O 1
ATOM 2070 N N . GLU A 1 274 ? -3.498 23.751 0.188 1.00 22.47 466 GLU A N 1
ATOM 2071 C CA . GLU A 1 274 ? -2.378 23.986 -0.728 1.00 19.28 466 GLU A CA 1
ATOM 2072 C C . GLU A 1 274 ? -1.306 22.917 -0.632 1.00 20.04 466 GLU A C 1
ATOM 2073 O O . GLU A 1 274 ? -0.396 22.890 -1.455 1.00 22.27 466 GLU A O 1
ATOM 2079 N N . ARG A 1 275 ? -1.383 22.066 0.388 1.00 19.48 467 ARG A N 1
ATOM 2080 C CA . ARG A 1 275 ? -0.318 21.083 0.604 1.00 19.67 467 ARG A CA 1
ATOM 2081 C C . ARG A 1 275 ? -0.360 19.978 -0.432 1.00 17.68 467 ARG A C 1
ATOM 2082 O O . ARG A 1 275 ? -1.434 19.617 -0.927 1.00 19.85 467 ARG A O 1
ATOM 2090 N N . TYR A 1 276 ? 0.811 19.413 -0.724 1.00 18.71 468 TYR A N 1
ATOM 2091 C CA . TYR A 1 276 ? 0.896 18.214 -1.563 1.00 16.65 468 TYR A CA 1
ATOM 2092 C C . TYR A 1 276 ? -0.006 17.105 -1.045 1.00 19.61 468 TYR A C 1
ATOM 2093 O O . TYR A 1 276 ? -0.177 16.934 0.169 1.00 18.32 468 TYR A O 1
ATOM 2102 N N . SER A 1 277 ? -0.567 16.323 -1.954 1.00 23.58 469 SER A N 1
ATOM 2103 C CA . SER A 1 277 ? -1.162 15.048 -1.583 1.00 21.62 469 SER A CA 1
ATOM 2104 C C . SER A 1 277 ? -0.061 14.011 -1.446 1.00 21.66 469 SER A C 1
ATOM 2105 O O . SER A 1 277 ? 1.032 14.175 -2.017 1.00 22.41 469 SER A O 1
ATOM 2108 N N . ILE A 1 278 ? -0.349 12.939 -0.703 1.00 20.36 470 ILE A N 1
ATOM 2109 C CA . ILE A 1 278 ? 0.583 11.821 -0.620 1.00 23.00 470 ILE A CA 1
ATOM 2110 C C . ILE A 1 278 ? 0.871 11.275 -2.027 1.00 27.12 470 ILE A C 1
ATOM 2111 O O . ILE A 1 278 ? 2.020 10.972 -2.361 1.00 22.95 470 ILE A O 1
ATOM 2116 N N . LYS A 1 279 ? -0.166 11.190 -2.864 1.00 25.52 471 LYS A N 1
ATOM 2117 C CA . LYS A 1 279 ? -0.013 10.756 -4.251 1.00 26.27 471 LYS A CA 1
ATOM 2118 C C . LYS A 1 279 ? 0.989 11.615 -5.018 1.00 25.52 471 LYS A C 1
ATOM 2119 O O . LYS A 1 279 ? 1.870 11.089 -5.695 1.00 27.39 471 LYS A O 1
ATOM 2125 N N . ASP A 1 280 ? 0.867 12.937 -4.925 1.00 24.75 472 ASP A N 1
ATOM 2126 C CA . ASP A 1 280 ? 1.755 13.780 -5.709 1.00 25.71 472 ASP A CA 1
ATOM 2127 C C . ASP A 1 280 ? 3.185 13.687 -5.199 1.00 22.50 472 ASP A C 1
ATOM 2128 O O . ASP A 1 280 ? 4.120 13.815 -5.973 1.00 23.14 472 ASP A O 1
ATOM 2133 N N . LEU A 1 281 ? 3.352 13.484 -3.888 1.00 19.27 473 LEU A N 1
ATOM 2134 C CA . LEU A 1 281 ? 4.689 13.274 -3.326 1.00 17.91 473 LEU A CA 1
ATOM 2135 C C . LEU A 1 281 ? 5.314 11.972 -3.849 1.00 23.51 473 LEU A C 1
ATOM 2136 O O . LEU A 1 281 ? 6.458 11.955 -4.297 1.00 22.40 473 LEU A O 1
ATOM 2141 N N . LEU A 1 282 ? 4.551 10.888 -3.836 1.00 22.91 474 LEU A N 1
ATOM 2142 C CA . LEU A 1 282 ? 5.062 9.610 -4.318 1.00 22.76 474 LEU A CA 1
ATOM 2143 C C . LEU A 1 282 ? 5.388 9.678 -5.801 1.00 25.76 474 LEU A C 1
ATOM 2144 O O . LEU A 1 282 ? 6.260 8.959 -6.272 1.00 26.24 474 LEU A O 1
ATOM 2149 N N . ASN A 1 283 ? 4.701 10.561 -6.522 1.00 22.83 475 ASN A N 1
ATOM 2150 C CA . ASN A 1 283 ? 4.912 10.711 -7.970 1.00 21.80 475 ASN A CA 1
ATOM 2151 C C . ASN A 1 283 ? 5.927 11.793 -8.319 1.00 28.05 475 ASN A C 1
ATOM 2152 O O . ASN A 1 283 ? 6.196 12.056 -9.489 1.00 27.45 475 ASN A O 1
ATOM 2157 N N . HIS A 1 284 ? 6.483 12.429 -7.296 1.00 24.77 476 HIS A N 1
ATOM 2158 C CA . HIS A 1 284 ? 7.411 13.538 -7.479 1.00 21.67 476 HIS A CA 1
ATOM 2159 C C . HIS A 1 284 ? 8.704 12.986 -8.067 1.00 24.16 476 HIS A C 1
ATOM 2160 O O . HIS A 1 284 ? 9.090 11.853 -7.772 1.00 25.98 476 HIS A O 1
ATOM 2167 N N . ALA A 1 285 ? 9.348 13.775 -8.924 1.00 29.50 477 ALA A N 1
ATOM 2168 C CA . ALA A 1 285 ? 10.595 13.358 -9.556 1.00 29.79 477 ALA A CA 1
ATOM 2169 C C . ALA A 1 285 ? 11.638 12.902 -8.535 1.00 32.43 477 ALA A C 1
ATOM 2170 O O . ALA A 1 285 ? 12.388 11.969 -8.796 1.00 32.10 477 ALA A O 1
ATOM 2172 N N . PHE A 1 286 ? 11.678 13.553 -7.374 1.00 25.92 478 PHE A N 1
ATOM 2173 C CA . PHE A 1 286 ? 12.647 13.200 -6.345 1.00 30.17 478 PHE A CA 1
ATOM 2174 C C . PHE A 1 286 ? 12.503 11.750 -5.898 1.00 28.02 478 PHE A C 1
ATOM 2175 O O . PHE A 1 286 ? 13.491 11.1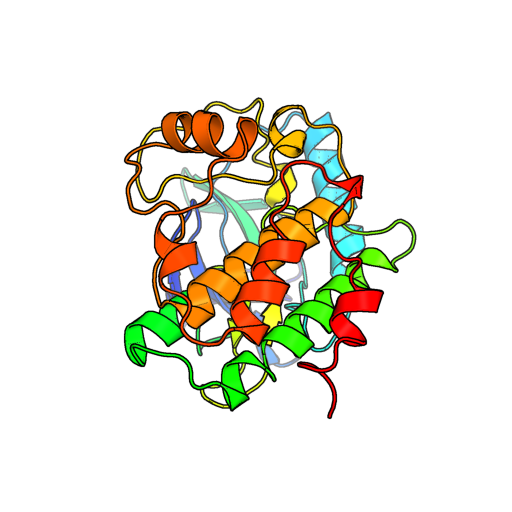07 -5.565 1.00 31.98 478 PHE A O 1
ATOM 2183 N N . PHE A 1 287 ? 11.277 11.233 -5.907 1.00 27.08 479 PHE A N 1
ATOM 2184 C CA . PHE A 1 287 ? 11.009 9.897 -5.376 1.00 28.64 479 PHE A CA 1
ATOM 2185 C C . PHE A 1 287 ? 10.920 8.785 -6.410 1.00 31.85 479 PHE A C 1
ATOM 2186 O O . PHE A 1 287 ? 10.545 7.657 -6.090 1.00 34.73 479 PHE A O 1
ATOM 2194 N N . GLN A 1 288 ? 11.254 9.089 -7.650 1.00 37.88 480 GLN A N 1
ATOM 2195 C CA . GLN A 1 288 ? 11.202 8.043 -8.655 1.00 42.09 480 GLN A CA 1
ATOM 2196 C C . GLN A 1 288 ? 12.366 7.074 -8.486 1.00 52.48 480 GLN A C 1
ATOM 2197 O O . GLN A 1 288 ? 13.482 7.478 -8.141 1.00 56.53 480 GLN A O 1
ATOM 2203 N N . GLU A 1 289 ? 12.079 5.788 -8.672 1.00 57.68 481 GLU A N 1
ATOM 2204 C CA . GLU A 1 289 ? 13.107 4.759 -8.611 1.00 63.27 481 GLU A CA 1
ATOM 2205 C C . GLU A 1 289 ? 13.912 4.799 -9.895 1.00 54.85 481 GLU A C 1
ATOM 2206 O O . GLU A 1 289 ? 13.382 4.506 -10.965 1.00 66.04 481 GLU A O 1
#

Sequence (273 aa):
TKAVGMSNDGRFLKFDIEIGRGSFKTVYKGLDTETTVEVAWCCELQDRKLTKSERQRFKEEAEMLKGLQHPNIVRFYDSSWESTVKGKKCIVLVTELMTSGTLKTYLKRFKVMKIKVLRSSWCRQILKGLQFLHTRTPPIIHRDLKCDNIFITGPTGSVKIGDLGLATLKRASFAKAVIGTPEFMAPEMYEEKYDESVDVYAFGMCMLEMATSEYPYSECQNAAQIYRRVTSGVKPASFDKVAIPEVKEIIEGCIRQNKDERYSIKDLLNHAFFQE

Foldseek 3Di:
DDFDDADPVRQKTFDPAWLDADDQKTWGWMARPVVRAIWIKIWGADDDQDVVRVVVLVVVLVVQQPDDDPAAWHWHDWDWDDDPPGITIITITHDFSQAWQLVLCVVVVADDLVRLLQALLSVLVQLVVQVPPVPHFAQFAWARRQWGANHNPGYIHGGDRSVCSVPALVDDDDQDDDADEWQLCRNVVDDDNLRVLLRSLQRSLCNQQVDRFQPVDRYNVVVNVCNLVVNGGPSLVVRDDPVSSVLSVQSNGNDSVSHDDSVVVCVPPSNDD

B-factor: mean 36.64, std 13.33, range [14.81, 94.17]

InterPro domains:
  IPR000719 Protein kinase domain [PF00069] (226-479)
  IPR000719 Protein kinase domain [PS50011] (221-479)
  IPR000719 Protein kinase domain [SM00220] (221-479)
  IPR008271 Serine/threonine-protein kinase, active site [PS00108] (345-357)
  IPR011009 Protein kinase-like domain superfamily [SSF56112] (226-480)
  IPR024678 Serine/threonine-protein kinase OSR1/WNK, CCT domain [PF12202] (500-563)
  IPR050588 With No Lysine (K) Ser/Thr Protein Kinase [PTHR13902] (198-1873)
  IPR056865 Serine/threonine-protein kinase WNK, CCTL2 domain [PF24889] (864-938)

Organism: Rattus norvegicus (NCBI:txid10116)